Protein AF-0000000082528449 (afdb_homodimer)

Radius of gyration: 20.76 Å; Cα contacts (8 Å, |Δi|>4): 404; chains: 2; bounding box: 35×60×61 Å

Sequence (340 aa):
MYSILEKFQLHLVMLALQFGYAGFHAVSRAALNMGISKIVFPVYRNILALLLLSPFAYFLEKKERPPLTRSFASILPPRNRWFLVIGVFMERDLQAWLVRSGGELFSVFYAGIVASGIAFAVQIWCIDRGSPVFVAVYQPVQTLVVVIMASAALGEEFYLEGYDILRLFIMYSILEKFQLHLVMLALQFGYAGFHAVSRAALNMGISKIVFPVYRNILALLLLSPFAYFLEKKERPPLTRSFASILPPRNRWFLVIGVFMERDLQAWLVRSGGELFSVFYAGIVASGIAFAVQIWCIDRGSPVFVAVYQPVQTLVVVIMASAALGEEFYLEGYDILRLFI

Nearest PDB structures (foldseek):
  8aud-assembly1_A  TM=2.713E-01  e=7.673E+00  Corynebacterium glutamicum ATCC 13032
  8aud-assembly2_B  TM=2.710E-01  e=8.941E+00  Corynebacterium glutamicum ATCC 13032
  8aud-assembly2_B  TM=2.710E-01  e=6.593E+00  Corynebacterium glutamicum ATCC 13032
  8aud-assembly1_A  TM=2.788E-01  e=7.301E+00  Corynebacterium glutamicum ATCC 13032

Secondary structure (DSSP, 8-state):
---HHHHHHHHHHHHHHHHHHHHHHHHHHHHHHHT--TTTHHHHHHHHHHHHHHHHHHHHHHHHS----S-TTSSS-SSSTTHHHHTTT--S-HHHH---SHHHHHHHHIIIIIIIIIHHHHHHHHHHHS-HHHHHTTHHHHHHHHHHHHHHTS--STHHHHHHHHHHH-/---HHHHHHHHHHHHHHHHHHHHHHHHHHHHHHHT--TTTHHHHHHHHHHHHHHHHHHHHHHHHS------TTSSS-SSSTTHHHHGGG--S-HHHH---SHHHHHHHHIIIIIIIIIHHHHHHHHHHHS-HHHHHTTHHHHHHHHHHHHHHTS--STHHHHHHHHHHH-

Foldseek 3Di:
DQPPVNVVVLVVLLLVLLLLQLVLVVLVVVLVVVPADPVCLVLLQAVLLCVVQVVVVVVVVPVVDPDPDDPPPPPDDPPPPPCPSCVVQVDDCVVNVDDDDPSNVVSSNSSRVRNHNVSVVSLVVSCVVDNPVVSVVCNVVSVVSNVVCCVPPVVDPVVPPVVVVVVVVD/DDDPVNVVVLVVLLLVLLLLQLVLVVLVVVLVVVPADPVCLVVLQAVLLCVVQVVVVVVVVPVVDPDPDDPPPPPDPPPPPPCPSPVVQVDPCVVNVDDDDPSNVVSSNSSRVRNHNVSVVSLVVSCVVDNPVVSVVCNVVSVVSNVVCCVPPVVDPPCPPVVVVVVVVD

Organism: NCBI:txid158383

Structure (mmCIF, N/CA/C/O backbone):
data_AF-0000000082528449-model_v1
#
loop_
_entity.id
_entity.type
_entity.pdbx_description
1 polymer 'WAT1-related protein'
#
loop_
_atom_site.group_PDB
_atom_site.id
_atom_site.type_symbol
_atom_site.label_atom_id
_atom_site.label_alt_id
_atom_site.label_comp_id
_atom_site.label_asym_id
_atom_site.label_entity_id
_atom_site.label_seq_id
_atom_site.pdbx_PDB_ins_code
_atom_site.Cartn_x
_atom_site.Cartn_y
_atom_site.Cartn_z
_atom_site.occupancy
_atom_site.B_iso_or_equiv
_atom_site.auth_seq_id
_atom_site.auth_comp_id
_atom_site.auth_asym_id
_atom_site.auth_atom_id
_atom_site.pdbx_PDB_model_num
ATOM 1 N N . MET A 1 1 ? 9.727 -27.188 -5.211 1 44.38 1 MET A N 1
ATOM 2 C CA . MET A 1 1 ? 10.664 -27.109 -4.094 1 44.38 1 MET A CA 1
ATOM 3 C C . MET A 1 1 ? 11.57 -25.891 -4.234 1 44.38 1 MET A C 1
ATOM 5 O O . MET A 1 1 ? 12.234 -25.719 -5.262 1 44.38 1 MET A O 1
ATOM 9 N N . TYR A 1 2 ? 11.219 -24.922 -3.533 1 59.91 2 TYR A N 1
ATOM 10 C CA . TYR A 1 2 ? 12.078 -23.75 -3.684 1 59.91 2 TYR A CA 1
ATOM 11 C C . TYR A 1 2 ? 13.508 -24.078 -3.285 1 59.91 2 TYR A C 1
ATOM 13 O O . TYR A 1 2 ? 13.742 -24.859 -2.363 1 59.91 2 TYR A O 1
ATOM 21 N N . SER A 1 3 ? 14.43 -23.922 -4.219 1 72.12 3 SER A N 1
ATOM 22 C CA . SER A 1 3 ? 15.836 -24 -3.857 1 72.12 3 SER A CA 1
ATOM 23 C C . SER A 1 3 ? 16.141 -23.156 -2.625 1 72.12 3 SER A C 1
ATOM 25 O O . SER A 1 3 ? 15.406 -22.234 -2.303 1 72.12 3 SER A O 1
ATOM 27 N N . ILE A 1 4 ? 17.031 -23.703 -1.828 1 75.69 4 ILE A N 1
ATOM 28 C CA . ILE A 1 4 ? 17.5 -23 -0.636 1 75.69 4 ILE A CA 1
ATOM 29 C C . ILE A 1 4 ? 17.781 -21.547 -0.971 1 75.69 4 ILE A C 1
ATOM 31 O O . ILE A 1 4 ? 17.484 -20.656 -0.176 1 75.69 4 ILE A O 1
ATOM 35 N N . LEU A 1 5 ? 18.312 -21.359 -2.105 1 78.81 5 LEU A N 1
ATOM 36 C CA . LEU A 1 5 ? 18.641 -20 -2.537 1 78.81 5 LEU A CA 1
ATOM 37 C C . LEU A 1 5 ? 17.375 -19.188 -2.764 1 78.81 5 LEU A C 1
ATOM 39 O O . LEU A 1 5 ? 17.344 -18 -2.438 1 78.81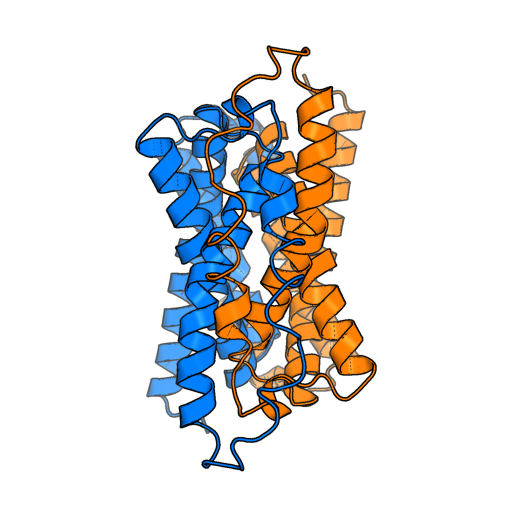 5 LEU A O 1
ATOM 43 N N . GLU A 1 6 ? 16.406 -19.781 -3.281 1 79.44 6 GLU A N 1
ATOM 44 C CA . GLU A 1 6 ? 15.141 -19.094 -3.527 1 79.44 6 GLU A CA 1
ATOM 45 C C . GLU A 1 6 ? 14.453 -18.719 -2.217 1 79.44 6 GLU A C 1
ATOM 47 O O . GLU A 1 6 ? 13.875 -17.641 -2.102 1 79.44 6 GLU A O 1
ATOM 52 N N . LYS A 1 7 ? 14.664 -19.609 -1.312 1 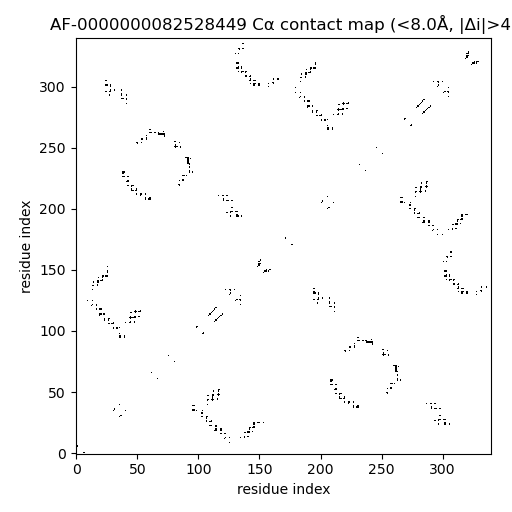81.94 7 LYS A N 1
ATOM 53 C CA . LYS A 1 7 ? 14.086 -19.328 0.001 1 81.94 7 LYS A CA 1
ATOM 54 C C . LYS A 1 7 ? 14.797 -18.156 0.671 1 81.94 7 LYS A C 1
ATOM 56 O O . LYS A 1 7 ? 14.148 -17.281 1.246 1 81.94 7 LYS A O 1
ATOM 61 N N . PHE A 1 8 ? 16.078 -18.203 0.591 1 86.5 8 PHE A N 1
ATOM 62 C CA . PHE A 1 8 ? 16.859 -17.125 1.173 1 86.5 8 PHE A CA 1
ATOM 63 C C . PHE A 1 8 ? 16.547 -15.797 0.492 1 86.5 8 PHE A C 1
ATOM 65 O O . PHE A 1 8 ? 16.453 -14.758 1.152 1 86.5 8 PHE A O 1
ATOM 72 N N . GLN A 1 9 ? 16.344 -15.836 -0.727 1 88.75 9 GLN A N 1
ATOM 73 C CA . GLN A 1 9 ? 16.016 -14.633 -1.484 1 88.75 9 GLN A CA 1
ATOM 74 C C . GLN A 1 9 ? 14.664 -14.07 -1.045 1 88.75 9 GLN A C 1
ATOM 76 O O . GLN A 1 9 ? 14.516 -12.852 -0.906 1 88.75 9 GLN A O 1
ATOM 81 N N . LEU A 1 10 ? 13.766 -14.922 -0.823 1 89.44 10 LEU A N 1
ATOM 82 C CA . LEU A 1 10 ? 12.438 -14.477 -0.413 1 89.44 10 LEU A CA 1
ATOM 83 C C . LEU A 1 10 ? 12.484 -13.789 0.945 1 89.44 10 LEU A C 1
ATOM 85 O O . LEU A 1 10 ? 11.844 -12.758 1.146 1 89.44 10 LEU A O 1
ATOM 89 N N . HIS A 1 11 ? 13.328 -14.336 1.816 1 90.88 11 HIS A N 1
ATOM 90 C CA . HIS A 1 11 ? 13.453 -13.75 3.148 1 90.88 11 HIS A CA 1
ATOM 91 C C . HIS A 1 11 ? 14.133 -12.383 3.092 1 90.88 11 HIS A C 1
ATOM 93 O O . HIS A 1 11 ? 13.703 -11.445 3.771 1 90.88 11 HIS A O 1
ATOM 99 N N . LEU A 1 12 ? 15.078 -12.258 2.281 1 93.12 12 LEU A N 1
ATOM 100 C CA . LEU A 1 12 ? 15.797 -11 2.156 1 93.12 12 LEU A CA 1
ATOM 101 C C . LEU A 1 12 ? 14.914 -9.93 1.519 1 93.12 12 LEU A C 1
ATOM 103 O O . LEU A 1 12 ? 14.938 -8.773 1.938 1 93.12 12 LEU A O 1
ATOM 107 N N . VAL A 1 13 ? 14.195 -10.336 0.554 1 93.94 13 VAL A N 1
ATOM 108 C CA . VAL A 1 13 ? 13.32 -9.406 -0.153 1 93.94 13 VAL A CA 1
ATOM 109 C C . VAL A 1 13 ? 12.227 -8.906 0.79 1 93.94 13 VAL A C 1
ATOM 111 O O . VAL A 1 13 ? 11.898 -7.719 0.8 1 93.94 13 VAL A O 1
ATOM 114 N N . MET A 1 14 ? 11.727 -9.797 1.619 1 94.25 14 MET A N 1
ATOM 115 C CA . MET A 1 14 ? 10.664 -9.422 2.545 1 94.25 14 MET A CA 1
ATOM 116 C C . MET A 1 14 ? 11.188 -8.484 3.631 1 94.25 14 MET A C 1
ATOM 118 O O . MET A 1 14 ? 10.492 -7.555 4.039 1 94.25 14 MET A O 1
ATOM 122 N N . LEU A 1 15 ? 12.375 -8.742 4.02 1 93.75 15 LEU A N 1
ATOM 123 C CA . LEU A 1 15 ? 12.984 -7.852 5.004 1 93.75 15 LEU A CA 1
ATOM 124 C C . LEU A 1 15 ? 13.195 -6.461 4.418 1 93.75 15 LEU A C 1
ATOM 126 O O . LEU A 1 15 ? 12.867 -5.457 5.055 1 93.75 15 LEU A O 1
ATOM 130 N N . ALA A 1 16 ? 13.742 -6.406 3.256 1 94.62 16 ALA A N 1
ATOM 131 C CA . ALA A 1 16 ? 13.969 -5.133 2.58 1 94.62 16 ALA A CA 1
ATOM 132 C C . ALA A 1 16 ? 12.656 -4.383 2.375 1 94.62 16 ALA A C 1
ATOM 134 O O . ALA A 1 16 ? 12.602 -3.16 2.525 1 94.62 16 ALA A O 1
ATOM 135 N N . LEU A 1 17 ? 11.617 -5.152 2.039 1 95 17 LEU A N 1
ATOM 136 C CA . LEU A 1 17 ? 10.297 -4.566 1.817 1 95 17 LEU A CA 1
ATOM 137 C C . LEU A 1 17 ? 9.789 -3.879 3.08 1 95 17 LEU A C 1
ATOM 139 O O . LEU A 1 17 ? 9.211 -2.793 3.012 1 95 17 LEU A O 1
ATOM 143 N N . GLN A 1 18 ? 10.031 -4.457 4.254 1 94.56 18 GLN A N 1
ATOM 144 C CA . GLN A 1 18 ? 9.578 -3.869 5.504 1 94.56 18 GLN A CA 1
ATOM 145 C C . GLN A 1 18 ? 10.297 -2.555 5.793 1 94.56 18 GLN A C 1
ATOM 147 O O . GLN A 1 18 ? 9.703 -1.615 6.324 1 94.56 18 GLN A O 1
ATOM 152 N N . PHE A 1 19 ? 11.57 -2.514 5.41 1 93.81 19 PHE A N 1
ATOM 153 C CA . PHE A 1 19 ? 12.305 -1.268 5.566 1 93.81 19 PHE A CA 1
ATOM 154 C C . PHE A 1 19 ? 11.766 -0.198 4.625 1 93.81 19 PHE A C 1
ATOM 156 O O . PHE A 1 19 ? 11.695 0.977 4.988 1 93.81 19 PHE A O 1
ATOM 163 N N . GLY A 1 20 ? 11.453 -0.631 3.469 1 94.25 20 GLY A N 1
ATOM 164 C CA . GLY A 1 20 ? 10.82 0.29 2.533 1 94.25 20 GLY A CA 1
ATOM 165 C C . GLY A 1 20 ? 9.508 0.855 3.041 1 94.25 20 GLY A C 1
ATOM 166 O O . GLY A 1 20 ? 9.281 2.064 2.967 1 94.25 20 GLY A O 1
ATOM 167 N N . TYR A 1 21 ? 8.672 0.001 3.604 1 94.69 21 TYR A N 1
ATOM 168 C CA . TYR A 1 21 ? 7.383 0.435 4.141 1 94.69 21 TYR A CA 1
ATOM 169 C C . TYR A 1 21 ? 7.578 1.328 5.359 1 94.69 21 TYR A C 1
ATOM 171 O O . TYR A 1 21 ? 6.836 2.297 5.551 1 94.69 21 TYR A O 1
ATOM 179 N N . ALA A 1 22 ? 8.539 0.936 6.156 1 93.88 22 ALA A N 1
ATOM 180 C CA . ALA A 1 22 ? 8.82 1.769 7.324 1 93.88 22 ALA A CA 1
ATOM 181 C C . ALA A 1 22 ? 9.258 3.168 6.906 1 93.88 22 ALA A C 1
ATOM 183 O O . ALA A 1 22 ? 8.852 4.16 7.516 1 93.88 22 ALA A O 1
ATOM 184 N N . GLY A 1 23 ? 10.125 3.195 5.918 1 93 23 GLY A N 1
ATOM 185 C CA . GLY A 1 23 ? 10.523 4.484 5.383 1 93 23 GLY A CA 1
ATOM 186 C C . GLY A 1 23 ? 9.352 5.324 4.91 1 93 23 GLY A C 1
ATOM 187 O O . GLY A 1 23 ? 9.383 6.555 5.008 1 93 23 GLY A O 1
ATOM 188 N N . PHE A 1 24 ? 8.297 4.684 4.434 1 95.12 24 PHE A N 1
ATOM 189 C CA . PHE A 1 24 ? 7.117 5.395 3.953 1 95.12 24 PHE A CA 1
ATOM 190 C C . PHE A 1 24 ? 6.434 6.141 5.09 1 95.12 24 PHE A C 1
ATOM 192 O O . PHE A 1 24 ? 5.906 7.238 4.891 1 95.12 24 PHE A O 1
ATOM 199 N N . HIS A 1 25 ? 6.375 5.59 6.262 1 92.88 25 HIS A N 1
ATOM 200 C CA . HIS A 1 25 ? 5.777 6.27 7.402 1 92.88 25 HIS A CA 1
ATOM 201 C C . HIS A 1 25 ? 6.52 7.562 7.727 1 92.88 25 HIS A C 1
ATOM 203 O O . HIS A 1 25 ? 5.895 8.602 7.938 1 92.88 25 HIS A O 1
ATOM 209 N N . ALA A 1 26 ? 7.82 7.469 7.711 1 89.88 26 ALA A N 1
ATOM 210 C CA . ALA A 1 26 ? 8.648 8.633 8.008 1 89.88 26 ALA A CA 1
ATOM 211 C C . ALA A 1 26 ? 8.531 9.688 6.91 1 89.88 26 ALA A C 1
ATOM 213 O O . ALA A 1 26 ? 8.383 10.875 7.191 1 89.88 26 ALA A O 1
ATOM 214 N N . VAL A 1 27 ? 8.539 9.234 5.742 1 91.75 27 VAL A N 1
ATOM 215 C CA . VAL A 1 27 ? 8.5 10.133 4.59 1 91.75 27 VAL A CA 1
ATOM 216 C C . VAL A 1 27 ? 7.129 10.805 4.508 1 91.75 27 VAL A C 1
ATOM 218 O O . VAL A 1 27 ? 7.02 11.969 4.125 1 91.75 27 VAL A O 1
ATOM 221 N N . SER A 1 28 ? 6.09 10.047 4.867 1 93.5 28 SER A N 1
ATOM 222 C CA . SER A 1 28 ? 4.746 10.617 4.844 1 93.5 28 SER A CA 1
ATOM 223 C C . SER A 1 28 ? 4.609 11.742 5.867 1 93.5 28 SER A C 1
ATOM 225 O O . SER A 1 28 ? 4.047 12.797 5.566 1 93.5 28 SER A O 1
ATOM 227 N N . ARG A 1 29 ? 5.148 11.508 6.965 1 91.25 29 ARG A N 1
ATOM 228 C CA . ARG A 1 29 ? 5.125 12.562 7.977 1 91.25 29 ARG A CA 1
ATOM 229 C C . ARG A 1 29 ? 5.91 13.781 7.516 1 91.25 29 ARG A C 1
ATOM 231 O O . ARG A 1 29 ? 5.461 14.922 7.68 1 91.25 29 ARG A O 1
ATOM 238 N N . ALA A 1 30 ? 7.074 13.555 6.996 1 88.81 30 ALA A N 1
ATOM 239 C CA . ALA A 1 30 ? 7.898 14.656 6.492 1 88.81 30 ALA A CA 1
ATOM 240 C C . ALA A 1 30 ? 7.18 15.422 5.387 1 88.81 30 ALA A C 1
ATOM 242 O O . ALA A 1 30 ? 7.234 16.656 5.336 1 88.81 30 ALA A O 1
ATOM 243 N N . ALA A 1 31 ? 6.527 14.68 4.547 1 90.31 31 ALA A N 1
ATOM 244 C CA . ALA A 1 31 ? 5.793 15.297 3.445 1 90.31 31 ALA A CA 1
ATOM 245 C C . ALA A 1 31 ? 4.688 16.203 3.967 1 90.31 31 ALA A C 1
ATOM 247 O O . ALA A 1 31 ? 4.523 17.328 3.49 1 90.31 31 ALA A O 1
ATOM 248 N N . LEU A 1 32 ? 4.008 15.734 4.938 1 89.31 32 LEU A N 1
ATOM 249 C CA . LEU A 1 32 ? 2.912 16.516 5.508 1 89.31 32 LEU A CA 1
ATOM 250 C C . LEU A 1 32 ? 3.439 17.734 6.246 1 89.31 32 LEU A C 1
ATOM 252 O O . LEU A 1 32 ? 2.846 18.812 6.172 1 89.31 32 LEU A O 1
ATOM 256 N N . ASN A 1 33 ? 4.582 17.578 6.855 1 86 33 ASN A N 1
ATOM 257 C CA . ASN A 1 33 ? 5.199 18.688 7.566 1 86 33 ASN A CA 1
ATOM 258 C C . ASN A 1 33 ? 5.691 19.766 6.602 1 86 33 ASN A C 1
ATOM 260 O O . ASN A 1 33 ? 5.727 20.938 6.949 1 86 33 ASN A O 1
ATOM 264 N N . MET A 1 34 ? 6.047 19.328 5.445 1 89.06 34 MET A N 1
ATOM 265 C CA . MET A 1 34 ? 6.543 20.266 4.449 1 89.06 34 MET A CA 1
ATOM 266 C C . MET A 1 34 ? 5.391 20.953 3.717 1 89.06 34 MET A C 1
ATOM 268 O O . MET A 1 34 ? 5.605 21.875 2.932 1 89.06 34 MET A O 1
ATOM 272 N N . GLY A 1 35 ? 4.129 20.391 3.891 1 84.69 35 GLY A N 1
ATOM 273 C CA . GLY A 1 35 ? 2.977 21.125 3.396 1 84.69 35 GLY A CA 1
ATOM 274 C C . GLY A 1 35 ? 2.219 20.391 2.309 1 84.69 35 GLY A C 1
ATOM 275 O O . GLY A 1 35 ? 1.252 20.922 1.753 1 84.69 35 GLY A O 1
ATOM 276 N N . ILE A 1 36 ? 2.732 19.234 2.002 1 88.69 36 ILE A N 1
ATOM 277 C CA . ILE A 1 36 ? 1.985 18.484 1.002 1 88.69 36 ILE A CA 1
ATOM 278 C C . ILE A 1 36 ? 0.588 18.156 1.531 1 88.69 36 ILE A C 1
ATOM 280 O O . ILE A 1 36 ? 0.431 17.766 2.688 1 88.69 36 ILE A O 1
ATOM 284 N N . SER A 1 37 ? -0.378 18.406 0.675 1 87.5 37 SER A N 1
ATOM 285 C CA . SER A 1 37 ? -1.757 18.109 1.046 1 87.5 37 SER A CA 1
ATOM 286 C C . SER A 1 37 ? -1.95 16.609 1.305 1 87.5 37 SER A C 1
ATOM 288 O O . SER A 1 37 ? -1.562 15.781 0.482 1 87.5 37 SER A O 1
ATOM 290 N N . LYS A 1 38 ? -2.604 16.281 2.432 1 89.38 38 LYS A N 1
ATOM 291 C CA . LYS A 1 38 ? -2.867 14.891 2.791 1 89.38 38 LYS A CA 1
ATOM 292 C C . LYS A 1 38 ? -3.857 14.25 1.822 1 89.38 38 LYS A C 1
ATOM 294 O O . LYS A 1 38 ? -3.93 13.023 1.72 1 89.38 38 LYS A O 1
ATOM 299 N N . ILE A 1 39 ? -4.609 15.07 1.134 1 85.5 39 ILE A N 1
ATOM 300 C CA . ILE A 1 39 ? -5.617 14.594 0.195 1 85.5 39 ILE A CA 1
ATOM 301 C C . ILE A 1 39 ? -4.973 14.312 -1.158 1 85.5 39 ILE A C 1
ATOM 303 O O . ILE A 1 39 ? -5.363 13.375 -1.859 1 85.5 39 ILE A O 1
ATOM 307 N N . VAL A 1 40 ? -3.943 15.062 -1.503 1 88.06 40 VAL A N 1
ATOM 308 C CA . VAL A 1 40 ? -3.324 14.992 -2.822 1 88.06 40 VAL A CA 1
ATOM 309 C C . VAL A 1 40 ? -2.16 14.008 -2.797 1 88.06 40 VAL A C 1
ATOM 311 O O . VAL A 1 40 ? -1.835 13.391 -3.814 1 88.06 40 VAL A O 1
ATOM 314 N N . PHE A 1 41 ? -1.607 13.867 -1.687 1 92.38 41 PHE A N 1
ATOM 315 C CA . PHE A 1 41 ? -0.416 13.039 -1.55 1 92.38 41 PHE A CA 1
ATOM 316 C C . PHE A 1 41 ? -0.683 11.617 -2.039 1 92.38 41 PHE A C 1
ATOM 318 O O . PHE A 1 41 ? 0.111 11.055 -2.797 1 92.38 41 PHE A O 1
ATOM 325 N N . PRO A 1 42 ? -1.854 10.984 -1.695 1 93 42 PRO A N 1
ATOM 326 C CA . PRO A 1 42 ? -2.135 9.633 -2.201 1 93 42 PRO A CA 1
ATOM 327 C C . PRO A 1 42 ? -2.326 9.602 -3.715 1 93 42 PRO A C 1
ATOM 329 O O . PRO A 1 42 ? -2.037 8.586 -4.355 1 93 42 PRO A O 1
ATOM 332 N N . VAL A 1 43 ? -2.787 10.656 -4.254 1 89.62 43 VAL A N 1
ATOM 333 C CA . VAL A 1 43 ? -2.961 10.727 -5.703 1 89.62 43 VAL A CA 1
ATOM 334 C C . VAL A 1 43 ? -1.597 10.703 -6.387 1 89.62 43 VAL A C 1
ATOM 336 O O . VAL A 1 43 ? -1.38 9.938 -7.328 1 89.62 43 VAL A O 1
ATOM 339 N N . TYR A 1 44 ? -0.657 11.508 -5.895 1 90.12 44 TYR A N 1
ATOM 340 C CA . TYR A 1 44 ? 0.694 11.523 -6.441 1 90.12 44 TYR A CA 1
ATOM 341 C C . TYR A 1 44 ? 1.342 10.148 -6.336 1 90.12 44 TYR A C 1
ATOM 343 O O . TYR A 1 44 ? 2.004 9.688 -7.273 1 90.12 44 TYR A O 1
ATOM 351 N N . ARG A 1 45 ? 1.142 9.578 -5.246 1 92.69 45 ARG A N 1
ATOM 352 C CA . ARG A 1 45 ? 1.699 8.25 -4.996 1 92.69 45 ARG A CA 1
ATOM 353 C C . ARG A 1 45 ? 1.241 7.254 -6.055 1 92.69 45 ARG A C 1
ATOM 355 O O . ARG A 1 45 ? 2.053 6.5 -6.598 1 92.69 45 ARG A O 1
ATOM 362 N N . ASN A 1 46 ? -0.041 7.289 -6.383 1 91.81 46 ASN A N 1
ATOM 363 C CA . ASN A 1 46 ? -0.588 6.32 -7.328 1 91.81 46 ASN A CA 1
ATOM 364 C C . ASN A 1 46 ? -0.232 6.68 -8.766 1 91.81 46 ASN A C 1
ATOM 366 O O . ASN A 1 46 ? -0.042 5.797 -9.602 1 91.81 46 ASN A O 1
ATOM 370 N N . ILE A 1 47 ? -0.122 7.922 -9.023 1 88.62 47 ILE A N 1
ATOM 371 C CA . ILE A 1 47 ? 0.313 8.336 -10.352 1 88.62 47 ILE A CA 1
ATOM 372 C C . ILE A 1 47 ? 1.727 7.82 -10.617 1 88.62 47 ILE A C 1
ATOM 374 O O . ILE A 1 47 ? 1.988 7.207 -11.656 1 88.62 47 ILE A O 1
ATOM 378 N N . LEU A 1 48 ? 2.574 8.062 -9.711 1 90.88 48 LEU A N 1
ATOM 379 C CA . LEU A 1 48 ? 3.969 7.672 -9.891 1 90.88 48 LEU A CA 1
ATOM 380 C C . LEU A 1 48 ? 4.113 6.152 -9.906 1 90.88 48 LEU A C 1
ATOM 382 O O . LEU A 1 48 ? 4.926 5.609 -10.656 1 90.88 48 LEU A O 1
ATOM 386 N N . ALA A 1 49 ? 3.336 5.504 -9.055 1 93.81 49 ALA A N 1
ATOM 387 C CA . ALA A 1 49 ? 3.357 4.047 -9.078 1 93.81 49 ALA A CA 1
ATOM 388 C C . ALA A 1 49 ? 2.906 3.514 -10.43 1 93.81 49 ALA A C 1
ATOM 390 O O . ALA A 1 49 ? 3.51 2.584 -10.977 1 93.81 49 ALA A O 1
ATOM 391 N N . LEU A 1 50 ? 1.896 4.086 -10.891 1 89.06 50 LEU A N 1
ATOM 392 C CA . LEU A 1 50 ? 1.364 3.664 -12.18 1 89.06 50 LEU A CA 1
ATOM 393 C C . LEU A 1 50 ? 2.369 3.936 -13.297 1 89.06 50 LEU A C 1
ATOM 395 O O . LEU A 1 50 ? 2.557 3.102 -14.18 1 89.06 50 LEU A O 1
ATOM 399 N N . LEU A 1 51 ? 2.977 5.051 -13.273 1 86.75 51 LEU A N 1
ATOM 400 C CA . LEU A 1 51 ? 3.965 5.41 -14.281 1 86.75 51 LEU A CA 1
ATOM 401 C C . LEU A 1 51 ? 5.148 4.449 -14.258 1 86.75 51 LEU A C 1
ATOM 403 O O . LEU A 1 51 ? 5.738 4.152 -15.297 1 86.75 51 LEU A O 1
ATOM 407 N N . LEU A 1 52 ? 5.461 4.012 -13.086 1 88.81 52 LEU A N 1
ATOM 408 C CA . LEU A 1 52 ? 6.566 3.07 -12.953 1 88.81 52 LEU A CA 1
ATOM 409 C C . LEU A 1 52 ? 6.168 1.688 -13.461 1 88.81 52 LEU A C 1
ATOM 411 O O . LEU A 1 52 ? 6.914 1.058 -14.211 1 88.81 52 LEU A O 1
ATOM 415 N N . LEU A 1 53 ? 5.027 1.243 -13.094 1 90.44 53 LEU A N 1
ATOM 416 C CA . LEU A 1 53 ? 4.641 -0.15 -13.289 1 90.44 53 LEU A CA 1
ATOM 417 C C . LEU A 1 53 ? 4.176 -0.387 -14.727 1 90.44 53 LEU A C 1
ATOM 419 O O . LEU A 1 53 ? 4.359 -1.479 -15.266 1 90.44 53 LEU A O 1
ATOM 423 N N . SER A 1 54 ? 3.613 0.533 -15.266 1 85.12 54 SER A N 1
ATOM 424 C CA . SER A 1 54 ? 2.963 0.351 -16.562 1 85.12 54 SER A CA 1
ATOM 425 C C . SER A 1 54 ? 3.965 -0.076 -17.625 1 85.12 54 SER A C 1
ATOM 427 O O . SER A 1 54 ? 3.725 -1.036 -18.359 1 85.12 54 SER A O 1
ATOM 429 N N . PRO A 1 55 ? 5.094 0.59 -17.734 1 80.31 55 PRO A N 1
ATOM 430 C CA . PRO A 1 55 ? 6.055 0.13 -18.75 1 80.31 55 PRO A CA 1
ATOM 431 C C . PRO A 1 55 ? 6.605 -1.262 -18.438 1 80.31 55 PRO A C 1
ATOM 433 O O . PRO A 1 55 ? 6.797 -2.064 -19.359 1 80.31 55 PRO A O 1
ATOM 436 N N . PHE A 1 56 ? 6.789 -1.573 -17.25 1 82.25 56 PHE A N 1
ATOM 437 C CA . PHE A 1 56 ? 7.309 -2.881 -16.859 1 82.25 56 PHE A CA 1
ATOM 438 C C . PHE A 1 56 ? 6.27 -3.969 -17.109 1 82.25 56 PHE A C 1
ATOM 440 O O . PHE A 1 56 ? 6.609 -5.074 -17.531 1 82.25 56 PHE A O 1
ATOM 447 N N . ALA A 1 57 ? 5.121 -3.654 -16.766 1 81.44 57 ALA A N 1
ATOM 448 C CA . ALA A 1 57 ? 4.07 -4.641 -17 1 81.44 57 ALA A CA 1
ATOM 449 C C . ALA A 1 57 ? 3.906 -4.926 -18.484 1 81.44 57 ALA A C 1
ATOM 451 O O . ALA A 1 57 ? 3.668 -6.066 -18.891 1 81.44 57 ALA A O 1
ATOM 452 N N . TYR A 1 58 ? 4.156 -3.984 -19.188 1 73.69 58 TYR A N 1
ATOM 453 C CA . TYR A 1 58 ? 4.055 -4.133 -20.641 1 73.69 58 TYR A CA 1
ATOM 454 C C . TYR A 1 58 ? 5.176 -5.02 -21.172 1 73.69 58 TYR A C 1
ATOM 456 O O . TYR A 1 58 ? 4.922 -5.969 -21.922 1 73.69 58 TYR A O 1
ATOM 464 N N . PHE A 1 59 ? 6.336 -4.805 -20.734 1 75.69 59 PHE A N 1
ATOM 465 C CA . PHE A 1 59 ? 7.504 -5.504 -21.266 1 75.69 59 PHE A CA 1
ATOM 466 C C . PHE A 1 59 ? 7.625 -6.895 -20.672 1 75.69 59 PHE A C 1
ATOM 468 O O . PHE A 1 59 ? 7.988 -7.848 -21.359 1 75.69 59 PHE A O 1
ATOM 475 N N . LEU A 1 60 ? 7.246 -7.066 -19.484 1 74.81 60 LEU A N 1
ATOM 476 C CA . LEU A 1 60 ? 7.445 -8.336 -18.797 1 74.81 60 LEU A CA 1
ATOM 477 C C . LEU A 1 60 ? 6.34 -9.328 -19.141 1 74.81 60 LEU A C 1
ATOM 479 O O . LEU A 1 60 ? 6.566 -10.539 -19.156 1 74.81 60 LEU A O 1
ATOM 483 N N . GLU A 1 61 ? 5.234 -8.93 -19.297 1 67.31 61 GLU A N 1
ATOM 484 C CA . GLU A 1 61 ? 4.164 -9.836 -19.703 1 67.31 61 GLU A CA 1
ATOM 485 C C . GLU A 1 61 ? 4.418 -10.383 -21.109 1 67.31 61 GLU A C 1
ATOM 487 O O . GLU A 1 61 ? 4.004 -11.5 -21.422 1 67.31 61 GLU A O 1
ATOM 492 N N . LYS A 1 62 ? 5.023 -9.672 -21.938 1 59.88 62 LYS A N 1
ATOM 493 C CA . LYS A 1 62 ? 5.375 -10.133 -23.281 1 59.88 62 LYS A CA 1
ATOM 494 C C . LYS A 1 62 ? 6.387 -11.273 -23.219 1 59.88 62 LYS A C 1
ATOM 496 O O . LYS A 1 62 ? 6.348 -12.188 -24.047 1 59.88 62 LYS A O 1
ATOM 501 N N . LYS A 1 63 ? 7.188 -11.141 -22.312 1 54.5 63 LYS A N 1
ATOM 502 C CA . LYS A 1 63 ? 8.242 -12.148 -22.234 1 54.5 63 LYS A CA 1
ATOM 503 C C . LYS A 1 63 ? 7.691 -13.477 -21.734 1 54.5 63 LYS A C 1
ATOM 505 O O . LYS A 1 63 ? 8.18 -14.539 -22.125 1 54.5 63 LYS A O 1
ATOM 510 N N . GLU A 1 64 ? 6.793 -13.414 -20.844 1 50.66 64 GLU A N 1
ATOM 511 C CA . GLU A 1 64 ? 6.367 -14.688 -20.266 1 50.66 64 GLU A CA 1
ATOM 512 C C . GLU A 1 64 ? 5.43 -15.438 -21.203 1 50.66 64 GLU A C 1
ATOM 514 O O . GLU A 1 64 ? 5.273 -16.656 -21.094 1 50.66 64 GLU A O 1
ATOM 519 N N . ARG A 1 65 ? 4.57 -14.758 -22.078 1 47.94 65 ARG A N 1
ATOM 520 C CA . ARG A 1 65 ? 3.701 -15.586 -22.906 1 47.94 65 ARG A CA 1
ATOM 521 C C . ARG A 1 65 ? 4.125 -15.523 -24.375 1 47.94 65 ARG A C 1
ATOM 523 O O . ARG A 1 65 ? 4.621 -14.5 -24.844 1 47.94 65 ARG A O 1
ATOM 530 N N . PRO A 1 66 ? 4.18 -16.734 -25.016 1 37.47 66 PRO A N 1
ATOM 531 C CA . PRO A 1 66 ? 4.492 -16.797 -26.438 1 37.47 66 PRO A CA 1
ATOM 532 C C . PRO A 1 66 ? 3.639 -15.852 -27.281 1 37.47 66 PRO A C 1
ATOM 534 O O . PRO A 1 66 ? 2.545 -15.461 -26.859 1 37.47 66 PRO A O 1
ATOM 537 N N . PRO A 1 67 ? 4.086 -15.328 -28.453 1 34.22 67 PRO A N 1
ATOM 538 C CA . PRO A 1 67 ? 3.682 -14.25 -29.359 1 34.22 67 PRO A CA 1
ATOM 539 C C . PRO A 1 67 ? 2.229 -14.375 -29.812 1 34.22 67 PRO A C 1
ATOM 541 O O . PRO A 1 67 ? 1.872 -15.336 -30.5 1 34.22 67 PRO A O 1
ATOM 544 N N . LEU A 1 68 ? 1.169 -14.609 -29.125 1 33.44 68 LEU A N 1
ATOM 545 C CA . LEU A 1 68 ? -0.02 -14.711 -29.953 1 33.44 68 LEU A CA 1
ATOM 546 C C . LEU A 1 68 ? -0.298 -13.391 -30.672 1 33.44 68 LEU A C 1
ATOM 548 O O . LEU A 1 68 ? 0.165 -12.336 -30.219 1 33.44 68 LEU A O 1
ATOM 552 N N . THR A 1 69 ? -1.375 -13.328 -31.656 1 28.86 69 THR A N 1
ATOM 553 C CA . THR A 1 69 ? -1.69 -12.469 -32.781 1 28.86 69 THR A CA 1
ATOM 554 C C . THR A 1 69 ? -1.988 -11.047 -32.312 1 28.86 69 THR A C 1
ATOM 556 O O . THR A 1 69 ? -2.453 -10.844 -31.203 1 28.86 69 THR A O 1
ATOM 559 N N . ARG A 1 70 ? -1.59 -10.023 -33.062 1 29.81 70 ARG A N 1
ATOM 560 C CA . ARG A 1 70 ? -1.371 -8.594 -33.188 1 29.81 70 ARG A CA 1
ATOM 561 C C . ARG A 1 70 ? -2.688 -7.824 -33.094 1 29.81 70 ARG A C 1
ATOM 563 O O . ARG A 1 70 ? -2.719 -6.609 -33.312 1 29.81 70 ARG A O 1
ATOM 570 N N . SER A 1 71 ? -3.906 -8.383 -33.094 1 25.45 71 SER A N 1
ATOM 571 C CA . SER A 1 71 ? -4.98 -7.645 -33.75 1 25.45 71 SER A CA 1
ATOM 572 C C . SER A 1 71 ? -5.57 -6.586 -32.812 1 25.45 71 SER A C 1
ATOM 574 O O . SER A 1 71 ? -6.324 -5.715 -33.281 1 25.45 71 SER A O 1
ATOM 576 N N . PHE A 1 72 ? -5.777 -6.848 -31.562 1 29.34 72 PHE A N 1
ATOM 577 C CA . PHE A 1 72 ? -6.879 -6.117 -30.938 1 29.34 72 PHE A CA 1
ATOM 578 C C . PHE A 1 72 ? -6.457 -4.699 -30.594 1 29.34 72 PHE A C 1
ATOM 580 O O . PHE A 1 72 ? -6.254 -4.383 -29.406 1 29.34 72 PHE A O 1
ATOM 587 N N . ALA A 1 73 ? -5.43 -4.211 -31.219 1 31.14 73 ALA A N 1
ATOM 588 C CA . ALA A 1 73 ? -5.008 -2.822 -31.047 1 31.14 73 ALA A CA 1
ATOM 589 C C . ALA A 1 73 ? -6.176 -1.864 -31.281 1 31.14 73 ALA A C 1
ATOM 591 O O . ALA A 1 73 ? -6.047 -0.657 -31.062 1 31.14 73 ALA A O 1
ATOM 592 N N . SER A 1 74 ? -7.254 -2.201 -32.062 1 30.05 74 SER A N 1
ATOM 593 C CA . SER A 1 74 ? -8.133 -1.238 -32.688 1 30.05 74 SER A CA 1
ATOM 594 C C . SER A 1 74 ? -9.125 -0.64 -31.703 1 30.05 74 SER A C 1
ATOM 596 O O . SER A 1 74 ? -9.93 0.226 -32.062 1 30.05 74 SER A O 1
ATOM 598 N N . ILE A 1 75 ? -9.367 -1.35 -30.703 1 30.47 75 ILE A N 1
ATOM 599 C CA . ILE A 1 75 ? -10.695 -0.947 -30.266 1 30.47 75 ILE A CA 1
ATOM 600 C C . ILE A 1 75 ? -10.641 0.453 -29.656 1 30.47 75 ILE A C 1
ATOM 602 O O . ILE A 1 75 ? -11.672 1.098 -29.469 1 30.47 75 ILE A O 1
ATOM 606 N N . LEU A 1 76 ? -9.805 0.764 -28.5 1 32.5 76 LEU A N 1
ATOM 607 C CA . LEU A 1 76 ? -10.234 2.049 -27.969 1 32.5 76 LEU A CA 1
ATOM 608 C C . LEU A 1 76 ? -9.828 3.191 -28.891 1 32.5 76 LEU A C 1
ATOM 610 O O . LEU A 1 76 ? -8.68 3.262 -29.328 1 32.5 76 LEU A O 1
ATOM 614 N N . PRO A 1 77 ? -10.758 3.779 -29.516 1 33.62 77 PRO A N 1
ATOM 615 C CA . PRO A 1 77 ? -10.453 4.914 -30.375 1 33.62 77 PRO A CA 1
ATOM 616 C C . PRO A 1 77 ? -9.539 5.941 -29.719 1 33.62 77 PRO A C 1
ATOM 618 O O . PRO A 1 77 ? -9.617 6.145 -28.5 1 33.62 77 PRO A O 1
ATOM 621 N N . PRO A 1 78 ? -8.344 6.336 -30.312 1 33.38 78 PRO A N 1
ATOM 622 C CA . PRO A 1 78 ? -7.281 7.254 -29.875 1 33.38 78 PRO A CA 1
ATOM 623 C C . PRO A 1 78 ? -7.82 8.484 -29.156 1 33.38 78 PRO A C 1
ATOM 625 O O . PRO A 1 78 ? -7.109 9.094 -28.344 1 33.38 78 PRO A O 1
ATOM 628 N N . ARG A 1 79 ? -8.969 8.984 -29.516 1 35.78 79 ARG A N 1
ATOM 629 C CA . ARG A 1 79 ? -9.328 10.375 -29.266 1 35.78 79 ARG A CA 1
ATOM 630 C C . ARG A 1 79 ? -9.625 10.602 -27.797 1 35.78 79 ARG A C 1
ATOM 632 O O . ARG A 1 79 ? -9.234 11.625 -27.219 1 35.78 79 ARG A O 1
ATOM 639 N N . ASN A 1 80 ? -10.68 9.945 -27.078 1 34.81 80 ASN A N 1
ATOM 640 C CA . ASN A 1 80 ? -11.352 10.289 -25.828 1 34.81 80 ASN A CA 1
ATOM 641 C C . ASN A 1 80 ? -10.695 9.617 -24.625 1 34.81 80 ASN A C 1
ATOM 643 O O . ASN A 1 80 ? -11.227 9.672 -23.516 1 34.81 80 ASN A O 1
ATOM 647 N N . ARG A 1 81 ? -9.805 8.836 -24.688 1 36.12 81 ARG A N 1
ATOM 648 C CA . ARG A 1 81 ? -9.273 7.945 -23.656 1 36.12 81 ARG A CA 1
ATOM 649 C C . ARG A 1 81 ? -8.547 8.742 -22.578 1 36.12 81 ARG A C 1
ATOM 651 O O . ARG A 1 81 ? -8.398 8.266 -21.453 1 36.12 81 ARG A O 1
ATOM 658 N N . TRP A 1 82 ? -7.879 9.836 -22.875 1 37.16 82 TRP A N 1
ATOM 659 C CA . TRP A 1 82 ? -7.035 10.688 -22.047 1 37.16 82 TRP A CA 1
ATOM 660 C C . TRP A 1 82 ? -7.84 11.32 -20.906 1 37.16 82 TRP A C 1
ATOM 662 O O . TRP A 1 82 ? -7.281 11.984 -20.031 1 37.16 82 TRP A O 1
ATOM 672 N N . PHE A 1 83 ? -9.109 11.32 -20.844 1 34.5 83 PHE A N 1
ATOM 673 C CA . PHE A 1 83 ? -9.914 12.188 -20 1 34.5 83 PHE A CA 1
ATOM 674 C C . PHE A 1 83 ? -9.852 11.734 -18.547 1 34.5 83 PHE A C 1
ATOM 676 O O . PHE A 1 83 ? -9.945 12.555 -17.625 1 34.5 83 PHE A O 1
ATOM 683 N N . LEU A 1 84 ? -9.656 10.484 -18.344 1 35.81 84 LEU A N 1
ATOM 684 C CA . LEU A 1 84 ? -9.977 10.188 -16.953 1 35.81 84 LEU A CA 1
ATOM 685 C C . LEU A 1 84 ? -8.898 10.711 -16.016 1 35.81 84 LEU A C 1
ATOM 687 O O . LEU A 1 84 ? -9.203 11.312 -14.977 1 35.81 84 LEU A O 1
ATOM 691 N N . VAL A 1 85 ? -7.617 10.266 -16.297 1 38.91 85 VAL A N 1
ATOM 692 C CA . VAL A 1 85 ? -6.641 10.539 -15.258 1 38.91 85 VAL A CA 1
ATOM 693 C C . VAL A 1 85 ? -6.41 12.047 -15.148 1 38.91 85 VAL A C 1
ATOM 695 O O . VAL A 1 85 ? -6.305 12.586 -14.039 1 38.91 85 VAL A O 1
ATOM 698 N N . ILE A 1 86 ? -6.168 12.664 -16.281 1 38.94 86 ILE A N 1
ATOM 699 C CA . ILE A 1 86 ? -5.691 14.047 -16.297 1 38.94 86 ILE A CA 1
ATOM 700 C C . ILE A 1 86 ? -6.816 14.984 -15.875 1 38.94 86 ILE A C 1
ATOM 702 O O . ILE A 1 86 ? -6.57 16.141 -15.523 1 38.94 86 ILE A O 1
ATOM 706 N N . GLY A 1 87 ? -7.977 14.633 -16.297 1 37.28 87 GLY A N 1
ATOM 707 C CA . GLY A 1 87 ? -9.023 15.57 -15.945 1 37.28 87 GLY A CA 1
ATOM 708 C C . GLY A 1 87 ? -8.938 16.062 -14.508 1 37.28 87 GLY A C 1
ATOM 709 O O . GLY A 1 87 ? -9.508 17.094 -14.164 1 37.28 87 GLY A O 1
ATOM 710 N N . VAL A 1 88 ? -8.367 15.164 -13.719 1 39.19 88 VAL A N 1
ATOM 711 C CA . VAL A 1 88 ? -8.469 15.539 -12.312 1 39.19 88 VAL A CA 1
ATOM 712 C C . VAL A 1 88 ? -7.535 16.719 -12.023 1 39.19 88 VAL A C 1
ATOM 714 O O . VAL A 1 88 ? -7.77 17.484 -11.086 1 39.19 88 VAL A O 1
ATOM 717 N N . PHE A 1 89 ? -6.387 16.828 -12.859 1 41.16 89 PHE A N 1
ATOM 718 C CA . PHE A 1 89 ? -5.371 17.766 -12.414 1 41.16 89 PHE A CA 1
ATOM 719 C C . PHE A 1 89 ? -5.77 19.203 -12.758 1 41.16 89 PHE A C 1
ATOM 721 O O . PHE A 1 89 ? -4.996 20.125 -12.531 1 41.16 89 PHE A O 1
ATOM 728 N N . MET A 1 90 ? -6.516 19.328 -13.773 1 37.12 90 MET A N 1
ATOM 729 C CA . MET A 1 90 ? -6.703 20.719 -14.195 1 37.12 90 MET A CA 1
ATOM 730 C C . MET A 1 90 ? -7.117 21.594 -13.008 1 37.12 90 MET A C 1
ATOM 732 O O . MET A 1 90 ? -7.707 22.656 -13.195 1 37.12 90 MET A O 1
ATOM 736 N N . GLU A 1 91 ? -7.109 21.047 -11.812 1 43.88 91 GLU A N 1
ATOM 737 C CA . GLU A 1 91 ? -7.863 21.875 -10.883 1 43.88 91 GLU A CA 1
ATOM 738 C C . GLU A 1 91 ? -7.016 23.031 -10.375 1 43.88 91 GLU A C 1
ATOM 740 O O . GLU A 1 91 ? -5.789 22.938 -10.32 1 43.88 91 GLU A O 1
ATOM 745 N N . ARG A 1 92 ? -7.625 24.188 -10.234 1 44 92 ARG A N 1
ATOM 746 C CA . ARG A 1 92 ? -7.391 25.594 -9.922 1 44 92 ARG A CA 1
ATOM 747 C C . ARG A 1 92 ? -6.543 25.734 -8.664 1 44 92 ARG A C 1
ATOM 749 O O . ARG A 1 92 ? -5.812 26.719 -8.516 1 44 92 ARG A O 1
ATOM 756 N N . ASP A 1 93 ? -6.773 24.938 -7.617 1 51.19 93 ASP A N 1
ATOM 757 C CA . ASP A 1 93 ? -5.867 25.188 -6.504 1 51.19 93 ASP A CA 1
ATOM 758 C C . ASP A 1 93 ? -4.539 24.453 -6.703 1 51.19 93 ASP A C 1
ATOM 760 O O . ASP A 1 93 ? -4.305 23.406 -6.113 1 51.19 93 ASP A O 1
ATOM 764 N N . LEU A 1 94 ? -3.861 25.047 -7.715 1 61.22 94 LEU A N 1
ATOM 765 C CA . LEU A 1 94 ? -2.578 24.5 -8.148 1 61.22 94 LEU A CA 1
ATOM 766 C C . LEU A 1 94 ? -1.603 24.406 -6.977 1 61.22 94 LEU A C 1
ATOM 768 O O . LEU A 1 94 ? -0.704 23.562 -6.973 1 61.22 94 LEU A O 1
ATOM 772 N N . GLN A 1 95 ? -1.992 25.312 -5.926 1 61.81 95 GLN A N 1
ATOM 773 C CA . GLN A 1 95 ? -1.013 25.344 -4.844 1 61.81 95 GLN A CA 1
ATOM 774 C C . GLN A 1 95 ? -0.967 24.016 -4.102 1 61.81 95 GLN A C 1
ATOM 776 O O . GLN A 1 95 ? 0.104 23.562 -3.684 1 61.81 95 GLN A O 1
ATOM 781 N N . ALA A 1 96 ? -2.148 23.484 -4.004 1 70.5 96 ALA A N 1
ATOM 782 C CA . ALA A 1 96 ? -2.205 22.234 -3.27 1 70.5 96 ALA A CA 1
ATOM 783 C C . ALA A 1 96 ? -1.566 21.094 -4.074 1 70.5 96 ALA A C 1
ATOM 785 O O . ALA A 1 96 ? -1.182 20.078 -3.512 1 70.5 96 ALA A O 1
ATOM 786 N N . TRP A 1 97 ? -1.383 21.328 -5.242 1 74.5 97 TRP A N 1
ATOM 787 C CA . TRP A 1 97 ? -0.86 20.281 -6.125 1 74.5 97 TRP A CA 1
ATOM 788 C C . TRP A 1 97 ? 0.605 20.547 -6.461 1 74.5 97 TRP A C 1
ATOM 790 O O . TRP A 1 97 ? 1.273 19.688 -7.051 1 74.5 97 TRP A O 1
ATOM 800 N N . LEU A 1 98 ? 1.018 21.703 -6.004 1 73.56 98 LEU A N 1
ATOM 801 C CA . LEU A 1 98 ? 2.385 22.062 -6.367 1 73.56 98 LEU A CA 1
ATOM 802 C C . LEU A 1 98 ? 3.385 21.422 -5.41 1 73.56 98 LEU A C 1
ATOM 804 O O . LEU A 1 98 ? 3.17 21.422 -4.195 1 73.56 98 LEU A O 1
ATOM 808 N N . VAL A 1 99 ? 4.293 20.828 -5.98 1 76.19 99 VAL A N 1
ATOM 809 C CA . VAL A 1 99 ? 5.473 20.406 -5.234 1 76.19 99 VAL A CA 1
ATOM 810 C C . VAL A 1 99 ? 6.48 21.547 -5.16 1 76.19 99 VAL A C 1
ATOM 812 O O . VAL A 1 99 ? 6.914 22.062 -6.191 1 76.19 99 VAL A O 1
ATOM 815 N N . ARG A 1 100 ? 6.871 22 -3.955 1 78.5 100 ARG A N 1
ATOM 816 C CA . ARG A 1 100 ? 7.555 23.266 -3.764 1 78.5 100 ARG A CA 1
ATOM 817 C C . ARG A 1 100 ? 9.016 23.047 -3.393 1 78.5 100 ARG A C 1
ATOM 819 O O . ARG A 1 100 ? 9.836 23.969 -3.508 1 78.5 100 ARG A O 1
ATOM 826 N N . SER A 1 101 ? 9.406 22.016 -2.994 1 83.69 101 SER A N 1
ATOM 827 C CA . SER A 1 101 ? 10.766 21.812 -2.504 1 83.69 101 SER A CA 1
ATOM 828 C C . SER A 1 101 ? 11.305 20.453 -2.924 1 83.69 101 SER A C 1
ATOM 830 O O . SER A 1 101 ? 10.547 19.578 -3.369 1 83.69 101 SER A O 1
ATOM 832 N N . GLY A 1 102 ? 12.641 20.312 -2.834 1 87.19 102 GLY A N 1
ATOM 833 C CA . GLY A 1 102 ? 13.273 19.031 -3.107 1 87.19 102 GLY A CA 1
ATOM 834 C C . GLY A 1 102 ? 12.836 17.922 -2.16 1 87.19 102 GLY A C 1
ATOM 835 O O . GLY A 1 102 ? 12.703 16.766 -2.562 1 87.19 102 GLY A O 1
ATOM 836 N N . GLY A 1 103 ? 12.547 18.328 -0.967 1 90 103 GLY A N 1
ATOM 837 C CA . GLY A 1 103 ? 12.055 17.359 0.008 1 90 103 GLY A CA 1
ATOM 838 C C . GLY A 1 103 ? 10.68 16.812 -0.335 1 90 103 GLY A C 1
ATOM 839 O O . GLY A 1 103 ? 10.43 15.617 -0.179 1 90 103 GLY A O 1
ATOM 840 N N . GLU A 1 104 ? 9.859 17.719 -0.782 1 90.81 104 GLU A N 1
ATOM 841 C CA . GLU A 1 104 ? 8.531 17.297 -1.219 1 90.81 104 GLU A CA 1
ATOM 842 C C . GLU A 1 104 ? 8.617 16.359 -2.422 1 90.81 104 GLU A C 1
ATOM 844 O O . GLU A 1 104 ? 7.91 15.352 -2.486 1 90.81 104 GLU A O 1
ATOM 849 N N . LEU A 1 105 ? 9.523 16.734 -3.291 1 90.12 105 LEU A N 1
ATOM 850 C CA . LEU A 1 105 ? 9.711 15.898 -4.469 1 90.12 105 LEU A CA 1
ATOM 851 C C . LEU A 1 105 ? 10.219 14.516 -4.074 1 90.12 105 LEU A C 1
ATOM 853 O O . LEU A 1 105 ? 9.727 13.5 -4.574 1 90.12 105 LEU A O 1
ATOM 857 N N . PHE A 1 106 ? 11.18 14.477 -3.275 1 92.69 106 PHE A N 1
ATOM 858 C CA . PHE A 1 106 ? 11.711 13.211 -2.781 1 92.69 106 PHE A CA 1
ATOM 859 C C . PHE A 1 106 ? 10.617 12.375 -2.133 1 92.69 106 PHE A C 1
ATOM 861 O O . PHE A 1 106 ? 10.531 11.172 -2.361 1 92.69 106 PHE A O 1
ATOM 868 N N . SER A 1 107 ? 9.758 13.062 -1.371 1 94.56 107 SER A N 1
ATOM 869 C CA . SER A 1 107 ? 8.719 12.336 -0.648 1 94.56 107 SER A CA 1
ATOM 870 C C . SER A 1 107 ? 7.711 11.711 -1.608 1 94.56 107 SER A C 1
ATOM 872 O O . SER A 1 107 ? 7.289 10.57 -1.414 1 94.56 107 SER A O 1
ATOM 874 N N . VAL A 1 108 ? 7.375 12.43 -2.621 1 93.56 108 VAL A N 1
ATOM 875 C CA . VAL A 1 108 ? 6.422 11.922 -3.6 1 93.56 108 VAL A CA 1
ATOM 876 C C . VAL A 1 108 ? 7.043 10.766 -4.383 1 93.56 108 VAL A C 1
ATOM 878 O O . VAL A 1 108 ? 6.395 9.742 -4.621 1 93.56 108 VAL A O 1
ATOM 881 N N . PHE A 1 109 ? 8.328 10.867 -4.727 1 94.25 109 PHE A N 1
ATOM 882 C CA . PHE A 1 109 ? 9.023 9.812 -5.449 1 94.25 109 PHE A CA 1
ATOM 883 C C . PHE A 1 109 ? 9.156 8.555 -4.59 1 94.25 109 PHE A C 1
ATOM 885 O O . PHE A 1 109 ? 8.914 7.445 -5.066 1 94.25 109 PHE A O 1
ATOM 892 N N . TYR A 1 110 ? 9.492 8.781 -3.414 1 95.88 110 TYR A N 1
ATOM 893 C CA . TYR A 1 110 ? 9.633 7.637 -2.525 1 95.88 110 TYR A CA 1
ATOM 894 C C . TYR A 1 110 ? 8.297 6.93 -2.334 1 95.88 110 TYR A C 1
ATOM 896 O O . TYR A 1 110 ? 8.219 5.703 -2.395 1 95.88 110 TYR A O 1
ATOM 904 N N . ALA A 1 111 ? 7.25 7.684 -2.115 1 95.69 111 ALA A N 1
ATOM 905 C CA . ALA A 1 111 ? 5.918 7.129 -1.88 1 95.69 111 ALA A CA 1
ATOM 906 C C . ALA A 1 111 ? 5.422 6.355 -3.098 1 95.69 111 ALA A C 1
ATOM 908 O O . ALA A 1 111 ? 4.867 5.262 -2.963 1 95.69 111 ALA A O 1
ATOM 909 N N . GLY A 1 112 ? 5.605 6.883 -4.227 1 95.19 112 GLY A N 1
ATOM 910 C CA . GLY A 1 112 ? 5.07 6.285 -5.438 1 95.19 112 GLY A CA 1
ATOM 911 C C . GLY A 1 112 ? 5.945 5.18 -5.992 1 95.19 112 GLY A C 1
ATOM 912 O O . GLY A 1 112 ? 5.449 4.109 -6.355 1 95.19 112 GLY A O 1
ATOM 913 N N . ILE A 1 113 ? 7.234 5.375 -6.027 1 93.5 113 ILE A N 1
ATOM 914 C CA . ILE A 1 113 ? 8.148 4.445 -6.684 1 93.5 113 ILE A CA 1
ATOM 915 C C . ILE A 1 113 ? 8.5 3.309 -5.727 1 93.5 113 ILE A C 1
ATOM 917 O O . ILE A 1 113 ? 8.289 2.135 -6.039 1 93.5 113 ILE A O 1
ATOM 921 N N . VAL A 1 114 ? 8.93 3.693 -4.562 1 92.88 114 VAL A N 1
ATOM 922 C CA . VAL A 1 114 ? 9.453 2.691 -3.643 1 92.88 114 VAL A CA 1
ATOM 923 C C . VAL A 1 114 ? 8.312 2.062 -2.85 1 92.88 114 VAL A C 1
ATOM 925 O O . VAL A 1 114 ? 8.078 0.855 -2.934 1 92.88 114 VAL A O 1
ATOM 928 N N . ALA A 1 115 ? 7.512 2.893 -2.213 1 93.5 115 ALA A N 1
ATOM 929 C CA . ALA A 1 115 ? 6.547 2.393 -1.234 1 93.5 115 ALA A CA 1
ATOM 930 C C . ALA A 1 115 ? 5.27 1.916 -1.917 1 93.5 115 ALA A C 1
ATOM 932 O O . ALA A 1 115 ? 4.379 1.363 -1.266 1 93.5 115 ALA A O 1
ATOM 933 N N . SER A 1 116 ? 5.164 2.059 -3.207 1 93.69 116 SER A N 1
ATOM 934 C CA . SER A 1 116 ? 3.984 1.58 -3.918 1 93.69 116 SER A CA 1
ATOM 935 C C . SER A 1 116 ? 4.371 0.752 -5.137 1 93.69 116 SER A C 1
ATOM 937 O O . SER A 1 116 ? 4.359 -0.48 -5.09 1 93.69 116 SER A O 1
ATOM 939 N N . GLY A 1 117 ? 4.941 1.357 -6.141 1 92.88 117 GLY A N 1
ATOM 940 C CA . GLY A 1 117 ? 5.289 0.645 -7.359 1 92.88 117 GLY A CA 1
ATOM 941 C C . GLY A 1 117 ? 6.102 -0.611 -7.105 1 92.88 117 GLY A C 1
ATOM 942 O O . GLY A 1 117 ? 5.598 -1.725 -7.266 1 92.88 117 GLY A O 1
ATOM 943 N N . ILE A 1 118 ? 7.238 -0.464 -6.594 1 92.75 118 ILE A N 1
ATOM 944 C CA . ILE A 1 118 ? 8.156 -1.58 -6.375 1 92.75 118 ILE A CA 1
ATOM 945 C C . ILE A 1 118 ? 7.633 -2.455 -5.234 1 92.75 118 ILE A C 1
ATOM 947 O O . ILE A 1 118 ? 7.586 -3.682 -5.359 1 92.75 118 ILE A O 1
ATOM 951 N N . ALA A 1 119 ? 7.223 -1.841 -4.223 1 94.38 119 ALA A N 1
ATOM 952 C CA . ALA A 1 119 ? 6.816 -2.58 -3.031 1 94.38 119 ALA A CA 1
ATOM 953 C C . ALA A 1 119 ? 5.645 -3.508 -3.332 1 94.38 119 ALA A C 1
ATOM 955 O O . ALA A 1 119 ? 5.664 -4.688 -2.967 1 94.38 119 ALA A O 1
ATOM 956 N N . PHE A 1 120 ? 4.703 -3.07 -4.078 1 92.75 120 PHE A N 1
ATOM 957 C CA . PHE A 1 120 ? 3.525 -3.898 -4.312 1 92.75 120 PHE A CA 1
ATOM 958 C C . PHE A 1 120 ? 3.82 -4.977 -5.352 1 92.75 120 PHE A C 1
ATOM 960 O O . PHE A 1 120 ? 3.303 -6.09 -5.258 1 92.75 120 PHE A O 1
ATOM 967 N N . ALA A 1 121 ? 4.629 -4.629 -6.277 1 92.81 121 ALA A N 1
ATOM 968 C CA . ALA A 1 121 ? 5.031 -5.656 -7.234 1 92.81 121 ALA A CA 1
ATOM 969 C C . ALA A 1 121 ? 5.781 -6.789 -6.543 1 92.81 121 ALA A C 1
ATOM 971 O O . ALA A 1 121 ? 5.5 -7.965 -6.785 1 92.81 121 ALA A O 1
ATOM 972 N N . VAL A 1 122 ? 6.652 -6.402 -5.684 1 93.94 122 VAL A N 1
ATOM 973 C CA . VAL A 1 122 ? 7.449 -7.387 -4.965 1 93.94 122 VAL A CA 1
ATOM 974 C C . VAL A 1 122 ? 6.566 -8.148 -3.982 1 93.94 122 VAL A C 1
ATOM 976 O O . VAL A 1 122 ? 6.715 -9.367 -3.814 1 93.94 122 VAL A O 1
ATOM 979 N N . GLN A 1 123 ? 5.668 -7.488 -3.342 1 94.81 123 GLN A N 1
ATOM 980 C CA . GLN A 1 123 ? 4.777 -8.141 -2.387 1 94.81 123 GLN A CA 1
ATOM 981 C C . GLN A 1 123 ? 3.92 -9.203 -3.07 1 94.81 123 GLN A C 1
ATOM 983 O O . GLN A 1 123 ? 3.756 -10.305 -2.549 1 94.81 123 GLN A O 1
ATOM 988 N N . ILE A 1 124 ? 3.393 -8.844 -4.203 1 93.38 124 ILE A N 1
ATOM 989 C CA . ILE A 1 124 ? 2.566 -9.789 -4.945 1 93.38 124 ILE A CA 1
ATOM 990 C C . ILE A 1 124 ? 3.418 -10.969 -5.398 1 93.38 124 ILE A C 1
ATOM 992 O O . ILE A 1 124 ? 2.967 -12.117 -5.359 1 93.38 124 ILE A O 1
ATOM 996 N N . TRP A 1 125 ? 4.629 -10.68 -5.812 1 91.38 125 TRP A N 1
ATOM 997 C CA . TRP A 1 125 ? 5.543 -11.742 -6.215 1 91.38 125 TRP A CA 1
ATOM 998 C C . TRP A 1 125 ? 5.832 -12.688 -5.051 1 91.38 125 TRP A C 1
ATOM 1000 O O . TRP A 1 125 ? 5.875 -13.906 -5.227 1 91.38 125 TRP A O 1
ATOM 1010 N N . CYS A 1 126 ? 5.98 -12.109 -3.918 1 92 126 CYS A N 1
ATOM 1011 C CA . CYS A 1 126 ? 6.266 -12.914 -2.736 1 92 126 CYS A CA 1
ATOM 1012 C C . CYS A 1 126 ? 5.047 -13.734 -2.324 1 92 126 CYS A C 1
ATOM 1014 O O . CYS A 1 126 ? 5.184 -14.852 -1.825 1 92 126 CYS A O 1
ATOM 1016 N N . ILE A 1 127 ? 3.891 -13.18 -2.488 1 90.94 127 ILE A N 1
ATOM 1017 C CA . ILE A 1 127 ? 2.674 -13.93 -2.195 1 90.94 127 ILE A CA 1
ATOM 1018 C C . ILE A 1 127 ? 2.543 -15.102 -3.16 1 90.94 127 ILE A C 1
ATOM 1020 O O . ILE A 1 127 ? 2.15 -16.203 -2.762 1 90.94 127 ILE A O 1
ATOM 1024 N N . ASP A 1 128 ? 2.959 -14.859 -4.34 1 88 128 ASP A N 1
ATOM 1025 C CA . ASP A 1 128 ? 2.885 -15.883 -5.371 1 88 128 ASP A CA 1
ATOM 1026 C C . ASP A 1 128 ? 3.877 -17.016 -5.094 1 88 128 ASP A C 1
ATOM 1028 O O . ASP A 1 128 ? 3.537 -18.188 -5.223 1 88 128 ASP A O 1
ATOM 1032 N N . ARG A 1 129 ? 5.059 -16.641 -4.758 1 87.31 129 ARG A N 1
ATOM 1033 C CA . ARG A 1 129 ? 6.121 -17.625 -4.551 1 87.31 129 ARG A CA 1
ATOM 1034 C C . ARG A 1 129 ? 6 -18.281 -3.178 1 87.31 129 ARG A C 1
ATOM 1036 O O . ARG A 1 129 ? 6.395 -19.438 -3.002 1 87.31 129 ARG A O 1
ATOM 1043 N N . GLY A 1 130 ? 5.488 -17.562 -2.352 1 87.56 130 GLY A N 1
ATOM 1044 C CA . GLY A 1 130 ? 5.285 -18.062 -1 1 87.56 130 GLY A CA 1
ATOM 1045 C C . GLY A 1 130 ? 3.822 -18.219 -0.635 1 87.56 130 GLY A C 1
ATOM 1046 O O . GLY A 1 130 ? 3.117 -19.047 -1.215 1 87.56 130 GLY A O 1
ATOM 1047 N N . SER A 1 131 ? 3.348 -17.359 0.282 1 88.44 131 SER A N 1
ATOM 1048 C CA . SER A 1 131 ? 1.965 -17.344 0.748 1 88.44 131 SER A CA 1
ATOM 1049 C C . SER A 1 131 ? 1.628 -16.016 1.426 1 88.44 131 SER A C 1
ATOM 1051 O O . SER A 1 131 ? 2.525 -15.258 1.796 1 88.44 131 SER A O 1
ATOM 1053 N N . PRO A 1 132 ? 0.359 -15.797 1.479 1 90.5 132 PRO A N 1
ATOM 1054 C CA . PRO A 1 132 ? -0.04 -14.602 2.217 1 90.5 132 PRO A CA 1
ATOM 1055 C C . PRO A 1 132 ? 0.476 -14.586 3.652 1 90.5 132 PRO A C 1
ATOM 1057 O O . PRO A 1 132 ? 0.869 -13.539 4.164 1 90.5 132 PRO A O 1
ATOM 1060 N N . VAL A 1 133 ? 0.5 -15.68 4.27 1 88.62 133 VAL A N 1
ATOM 1061 C CA . VAL A 1 133 ? 0.968 -15.773 5.648 1 88.62 133 VAL A CA 1
ATOM 1062 C C . VAL A 1 133 ? 2.463 -15.477 5.707 1 88.62 133 VAL A C 1
ATOM 1064 O O . VAL A 1 133 ? 2.926 -14.773 6.613 1 88.62 133 VAL A O 1
ATOM 1067 N N . PHE A 1 134 ? 3.203 -15.953 4.77 1 88.69 134 PHE A N 1
ATOM 1068 C CA . PHE A 1 134 ? 4.637 -15.695 4.688 1 88.69 134 PHE A CA 1
ATOM 1069 C C . PHE A 1 134 ? 4.914 -14.203 4.637 1 88.69 134 PHE A C 1
ATOM 1071 O O . PHE A 1 134 ? 5.816 -13.711 5.316 1 88.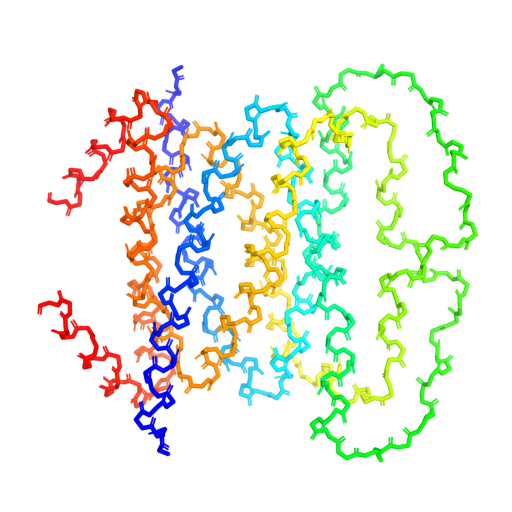69 134 PHE A O 1
ATOM 1078 N N . VAL A 1 135 ? 4.188 -13.508 3.9 1 91.88 135 VAL A N 1
ATOM 1079 C CA . VAL A 1 135 ? 4.383 -12.07 3.73 1 91.88 135 VAL A CA 1
ATOM 1080 C C . VAL A 1 135 ? 3.945 -11.336 4.996 1 91.88 135 VAL A C 1
ATOM 1082 O O . VAL A 1 135 ? 4.648 -10.445 5.477 1 91.88 135 VAL A O 1
ATOM 1085 N N . ALA A 1 136 ? 2.877 -11.781 5.613 1 91.31 136 ALA A N 1
ATOM 1086 C CA . ALA A 1 136 ? 2.293 -11.094 6.762 1 91.31 136 ALA A CA 1
ATOM 1087 C C . ALA A 1 136 ? 3.182 -11.234 7.996 1 91.31 136 ALA A C 1
ATOM 1089 O O . ALA A 1 136 ? 3.223 -10.344 8.844 1 91.31 136 ALA A O 1
ATOM 1090 N N . VAL A 1 137 ? 3.938 -12.242 8.109 1 90.31 137 VAL A N 1
ATOM 1091 C CA . VAL A 1 137 ? 4.727 -12.508 9.312 1 90.31 137 VAL A CA 1
ATOM 1092 C C . VAL A 1 137 ? 5.883 -11.516 9.398 1 90.31 137 VAL A C 1
ATOM 1094 O O . VAL A 1 137 ? 6.484 -11.344 10.461 1 90.31 137 VAL A O 1
ATOM 1097 N N . TYR A 1 138 ? 6.199 -10.82 8.383 1 92.31 138 TYR A N 1
ATOM 1098 C CA . TYR A 1 138 ? 7.309 -9.867 8.383 1 92.31 138 TYR A CA 1
ATOM 1099 C C . TYR A 1 138 ? 6.828 -8.477 8.781 1 92.31 138 TYR A C 1
ATOM 1101 O O . TYR A 1 138 ? 7.637 -7.582 9.023 1 92.31 138 TYR A O 1
ATOM 1109 N N . GLN A 1 139 ? 5.539 -8.32 8.984 1 90.5 139 GLN A N 1
ATOM 1110 C CA . GLN A 1 139 ? 4.965 -6.996 9.203 1 90.5 139 GLN A CA 1
ATOM 1111 C C . GLN A 1 139 ? 5.414 -6.418 10.547 1 90.5 139 GLN A C 1
ATOM 1113 O O . GLN A 1 139 ? 5.676 -5.219 10.648 1 90.5 139 GLN A O 1
ATOM 1118 N N . PRO A 1 140 ? 5.598 -7.234 11.586 1 88.38 140 PRO A N 1
ATOM 1119 C CA . PRO A 1 140 ? 6.094 -6.672 12.844 1 88.38 140 PRO A CA 1
ATOM 1120 C C . PRO A 1 140 ? 7.473 -6.031 12.695 1 88.38 140 PRO A C 1
ATOM 1122 O O . PRO A 1 140 ? 7.824 -5.133 13.461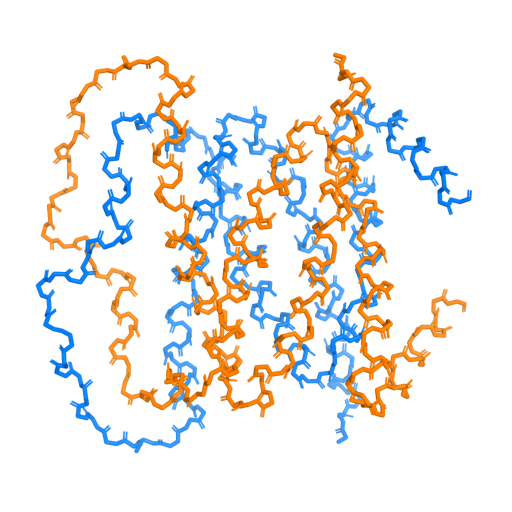 1 88.38 140 PRO A O 1
ATOM 1125 N N . VAL A 1 141 ? 8.25 -6.477 11.742 1 90.75 141 VAL A N 1
ATOM 1126 C CA . VAL A 1 141 ? 9.539 -5.855 11.477 1 90.75 141 VAL A CA 1
ATOM 1127 C C . VAL A 1 141 ? 9.344 -4.387 11.102 1 90.75 141 VAL A C 1
ATOM 1129 O O . VAL A 1 141 ? 10.102 -3.52 11.539 1 90.75 141 VAL A O 1
ATOM 1132 N N . GLN A 1 142 ? 8.32 -4.156 10.328 1 93.12 142 GLN A N 1
ATOM 1133 C CA . GLN A 1 142 ? 8.008 -2.789 9.93 1 93.12 142 GLN A CA 1
ATOM 1134 C C . GLN A 1 142 ? 7.73 -1.912 11.148 1 93.12 142 GLN A C 1
ATOM 1136 O O . GLN A 1 142 ? 8.219 -0.781 11.227 1 93.12 142 GLN A O 1
ATOM 1141 N N . THR A 1 143 ? 6.934 -2.418 12.055 1 90.56 143 THR A N 1
ATOM 1142 C CA . THR A 1 143 ? 6.598 -1.679 13.273 1 90.56 143 THR A CA 1
ATOM 1143 C C . THR A 1 143 ? 7.855 -1.326 14.055 1 90.56 143 THR A C 1
ATOM 1145 O O . THR A 1 143 ? 8.016 -0.189 14.5 1 90.56 143 THR A O 1
ATOM 1148 N N . LEU A 1 144 ? 8.727 -2.279 14.188 1 90.38 144 LEU A N 1
ATOM 1149 C CA . LEU A 1 144 ? 9.961 -2.08 14.93 1 90.38 144 LEU A CA 1
ATOM 1150 C C . LEU A 1 144 ? 10.828 -1.009 14.281 1 90.38 144 LEU A C 1
ATOM 1152 O O . LEU A 1 144 ? 11.344 -0.12 14.961 1 90.38 144 LEU A O 1
ATOM 1156 N N . VAL A 1 145 ? 10.953 -1.052 13.039 1 92 145 VAL A N 1
ATOM 1157 C CA . VAL A 1 145 ? 11.797 -0.108 12.312 1 92 145 VAL A CA 1
ATOM 1158 C C . VAL A 1 145 ? 11.211 1.298 12.422 1 92 145 VAL A C 1
ATOM 1160 O O . VAL A 1 145 ? 11.945 2.271 12.609 1 92 145 VAL A O 1
ATOM 1163 N N . VAL A 1 146 ? 9.906 1.422 12.352 1 91.38 146 VAL A N 1
ATOM 1164 C CA . VAL A 1 146 ? 9.266 2.73 12.445 1 91.38 146 VAL A CA 1
ATOM 1165 C C . VAL A 1 146 ? 9.523 3.336 13.82 1 91.38 146 VAL A C 1
ATOM 1167 O O . VAL A 1 146 ? 9.812 4.527 13.938 1 91.38 146 VAL A O 1
ATOM 1170 N N . VAL A 1 147 ? 9.477 2.531 14.867 1 86.81 147 VAL A N 1
ATOM 1171 C CA . VAL A 1 147 ? 9.688 3.014 16.219 1 86.81 147 VAL A CA 1
ATOM 1172 C C . VAL A 1 147 ? 11.125 3.496 16.391 1 86.81 147 VAL A C 1
ATOM 1174 O O . VAL A 1 147 ? 11.375 4.547 16.984 1 86.81 147 VAL A O 1
ATOM 1177 N N . ILE A 1 148 ? 11.992 2.76 15.844 1 87.25 148 ILE A N 1
ATOM 1178 C CA . ILE A 1 148 ? 13.406 3.129 15.914 1 87.25 148 ILE A CA 1
ATOM 1179 C C . ILE A 1 148 ? 13.633 4.438 15.156 1 87.25 148 ILE A C 1
ATOM 1181 O O . ILE A 1 148 ? 14.305 5.34 15.664 1 87.25 148 ILE A O 1
ATOM 1185 N N . MET A 1 149 ? 13.07 4.605 14 1 86.69 149 MET A N 1
ATOM 1186 C CA . MET A 1 149 ? 13.227 5.805 13.18 1 86.69 149 MET A CA 1
ATOM 1187 C C . MET A 1 149 ? 12.602 7.016 13.867 1 86.69 149 MET A C 1
ATOM 1189 O O . MET A 1 149 ? 13.156 8.117 13.82 1 86.69 149 MET A O 1
ATOM 1193 N N . ALA A 1 150 ? 11.477 6.773 14.367 1 80.69 150 ALA A N 1
ATOM 1194 C CA . ALA A 1 150 ? 10.797 7.859 15.07 1 80.69 150 ALA A CA 1
ATOM 1195 C C . ALA A 1 150 ? 11.617 8.336 16.266 1 80.69 150 ALA A C 1
ATOM 1197 O O . ALA A 1 150 ? 11.656 9.531 16.562 1 80.69 150 ALA A O 1
ATOM 1198 N N . SER A 1 151 ? 12.227 7.531 16.906 1 78.12 151 SER A N 1
ATOM 1199 C CA . SER A 1 151 ? 13.055 7.883 18.047 1 78.12 151 SER A CA 1
ATOM 1200 C C . SER A 1 151 ? 14.312 8.633 17.609 1 78.12 151 SER A C 1
ATOM 1202 O O . SER A 1 151 ? 14.766 9.547 18.297 1 78.12 151 SER A O 1
ATOM 1204 N N . ALA A 1 152 ? 14.906 8.273 16.578 1 76.5 152 ALA A N 1
ATOM 1205 C CA . ALA A 1 152 ? 16.156 8.867 16.094 1 76.5 152 ALA A CA 1
ATOM 1206 C C . ALA A 1 152 ? 15.891 10.211 15.414 1 76.5 152 ALA A C 1
ATOM 1208 O O . ALA A 1 152 ? 16.641 11.164 15.594 1 76.5 152 ALA A O 1
ATOM 1209 N N . ALA A 1 153 ? 15.211 10.297 14.477 1 61.16 153 ALA A N 1
ATOM 1210 C CA . ALA A 1 153 ? 15.062 11.453 13.602 1 61.16 153 ALA A CA 1
ATOM 1211 C C . ALA A 1 153 ? 13.93 12.359 14.086 1 61.16 153 ALA A C 1
ATOM 1213 O O . ALA A 1 153 ? 14.023 13.586 14 1 61.16 153 ALA A O 1
ATOM 1214 N N . LEU A 1 154 ? 12.773 11.688 14.141 1 54.84 154 LEU A N 1
ATOM 1215 C CA . LEU A 1 154 ? 11.617 12.57 14.25 1 54.84 154 LEU A CA 1
ATOM 1216 C C . LEU A 1 154 ? 11.594 13.273 15.609 1 54.84 154 LEU A C 1
ATOM 1218 O O . LEU A 1 154 ? 10.844 14.234 15.805 1 54.84 154 LEU A O 1
ATOM 1222 N N . GLY A 1 155 ? 12.82 13.258 16.391 1 49.03 155 GLY A N 1
ATOM 1223 C CA . GLY A 1 155 ? 12.82 13.977 17.656 1 49.03 155 GLY A CA 1
ATOM 1224 C C . GLY A 1 155 ? 11.477 13.945 18.359 1 49.03 155 GLY A C 1
ATOM 1225 O O . GLY A 1 155 ? 11.203 14.781 19.219 1 49.03 155 GLY A O 1
ATOM 1226 N N . GLU A 1 156 ? 10.539 13.82 17.672 1 43.56 156 GLU A N 1
ATOM 1227 C CA . GLU A 1 156 ? 9.172 14.047 18.141 1 43.56 156 GLU A CA 1
ATOM 1228 C C . GLU A 1 156 ? 8.953 13.461 19.531 1 43.56 156 GLU A C 1
ATOM 1230 O O . GLU A 1 156 ? 9.57 12.453 19.875 1 43.56 156 GLU A O 1
ATOM 1235 N N . GLU A 1 157 ? 8.586 14.281 20.5 1 38.75 157 GLU A N 1
ATOM 1236 C CA . GLU A 1 157 ? 7.762 14.055 21.672 1 38.75 157 GLU A CA 1
ATOM 1237 C C . GLU A 1 157 ? 6.859 12.836 21.5 1 38.75 157 GLU A C 1
ATOM 1239 O O . GLU A 1 157 ? 5.879 12.672 22.219 1 38.75 157 GLU A O 1
ATOM 1244 N N . PHE A 1 158 ? 6.875 12.172 20.5 1 44.66 158 PHE A N 1
ATOM 1245 C CA . PHE A 1 158 ? 6 11.062 20.156 1 44.66 158 PHE A CA 1
ATOM 1246 C C . PHE A 1 158 ? 6.145 9.922 21.141 1 44.66 158 PHE A C 1
ATOM 1248 O O . PHE A 1 158 ? 5.559 8.852 20.969 1 44.66 158 PHE A O 1
ATOM 1255 N N . TYR A 1 159 ? 7.105 9.938 21.875 1 39.38 159 TYR A N 1
ATOM 1256 C CA . TYR A 1 159 ? 7.238 9.055 23.031 1 39.38 159 TYR A CA 1
ATOM 1257 C C . TYR A 1 159 ? 5.883 8.773 23.672 1 39.38 159 TYR A C 1
ATOM 1259 O O . TYR A 1 159 ? 5.629 7.664 24.141 1 39.38 159 TYR A O 1
ATOM 1267 N N . LEU A 1 160 ? 5.258 9.922 24.016 1 37.34 160 LEU A N 1
ATOM 1268 C CA . LEU A 1 160 ? 4.23 9.727 25.031 1 37.34 160 LEU A CA 1
ATOM 1269 C C . LEU A 1 160 ? 3.15 8.773 24.531 1 37.34 160 LEU A C 1
ATOM 1271 O O . LEU A 1 160 ? 2.732 7.867 25.266 1 37.34 160 LEU A O 1
ATOM 1275 N N . GLU A 1 161 ? 2.566 9.07 23.312 1 39.38 161 GLU A N 1
ATOM 1276 C CA . GLU A 1 161 ? 1.318 8.383 22.984 1 39.38 161 GLU A CA 1
ATOM 1277 C C . GLU A 1 161 ? 1.583 6.98 22.453 1 39.38 161 GLU A C 1
ATOM 1279 O O . GLU A 1 161 ? 0.841 6.043 22.75 1 39.38 161 GLU A O 1
ATOM 1284 N N . GLY A 1 162 ? 2.557 6.707 21.703 1 44 162 GLY A N 1
ATOM 1285 C CA . GLY A 1 162 ? 2.92 5.387 21.219 1 44 162 GLY A CA 1
ATOM 1286 C C . GLY A 1 162 ? 3.391 4.453 22.328 1 44 162 GLY A C 1
ATOM 1287 O O . GLY A 1 162 ? 3.051 3.268 22.328 1 44 162 GLY A O 1
ATOM 1288 N N . TYR A 1 163 ? 4.176 4.977 23.156 1 40.97 163 TYR A N 1
ATOM 1289 C CA . TYR A 1 163 ? 4.57 4.246 24.359 1 40.97 163 TYR A CA 1
ATOM 1290 C C . TYR A 1 163 ? 3.35 3.828 25.172 1 40.97 163 TYR A C 1
ATOM 1292 O O . TYR A 1 163 ? 3.303 2.719 25.703 1 40.97 163 TYR A O 1
ATOM 1300 N N . ASP A 1 164 ? 2.514 4.699 25.375 1 41.72 164 ASP A N 1
ATOM 1301 C CA . ASP A 1 164 ? 1.346 4.285 26.156 1 41.72 164 ASP A CA 1
ATOM 1302 C C . ASP A 1 164 ? 0.602 3.148 25.453 1 41.72 164 ASP A C 1
ATOM 1304 O O . ASP A 1 164 ? 0.156 2.201 26.109 1 41.72 164 ASP A O 1
ATOM 1308 N N . ILE A 1 165 ? 0.557 3.246 24.172 1 38.91 165 ILE A N 1
ATOM 1309 C CA . ILE A 1 165 ? -0.19 2.209 23.469 1 38.91 165 ILE A CA 1
ATOM 1310 C C . ILE A 1 165 ? 0.64 0.928 23.406 1 38.91 165 ILE A C 1
ATOM 1312 O O . ILE A 1 165 ? 0.102 -0.174 23.531 1 38.91 165 ILE A O 1
ATOM 1316 N N . LEU A 1 166 ? 1.979 1.032 23.156 1 40.69 166 LEU A N 1
ATOM 1317 C CA . LEU A 1 166 ? 2.814 -0.161 23.234 1 40.69 166 LEU A CA 1
ATOM 1318 C C . LEU A 1 166 ? 2.67 -0.826 24.609 1 40.69 166 LEU A C 1
ATOM 1320 O O . LEU A 1 166 ? 2.707 -2.053 24.703 1 40.69 166 LEU A O 1
ATOM 1324 N N . ARG A 1 167 ? 2.566 -0.056 25.578 1 39.91 167 ARG A N 1
ATOM 1325 C CA . ARG A 1 167 ? 2.35 -0.611 26.922 1 39.91 167 ARG A CA 1
ATOM 1326 C C . ARG A 1 167 ? 1.084 -1.463 26.953 1 39.91 167 ARG A C 1
ATOM 1328 O O . ARG A 1 167 ? 0.958 -2.357 27.797 1 39.91 167 ARG A O 1
ATOM 1335 N N . LEU A 1 168 ? 0.208 -1.139 26.156 1 34.5 168 LEU A N 1
ATOM 1336 C CA . LEU A 1 168 ? -1.01 -1.943 26.156 1 34.5 168 LEU A CA 1
ATOM 1337 C C . LEU A 1 168 ? -0.75 -3.32 25.562 1 34.5 168 LEU A C 1
ATOM 1339 O O . LEU A 1 168 ? -1.486 -4.27 25.828 1 34.5 168 LEU A O 1
ATOM 1343 N N . PHE A 1 169 ? 0.178 -3.365 24.719 1 36.72 169 PHE A N 1
ATOM 1344 C CA . PHE A 1 169 ? 0.408 -4.656 24.078 1 36.72 169 PHE A CA 1
ATOM 1345 C C . PHE A 1 169 ? 1.494 -5.434 24.812 1 36.72 169 PHE A C 1
ATOM 1347 O O . PHE A 1 169 ? 1.664 -6.637 24.594 1 36.72 169 PHE A O 1
ATOM 1354 N N . ILE A 1 170 ? 2.268 -4.859 25.516 1 34.56 170 ILE A N 1
ATOM 1355 C CA . ILE A 1 170 ? 3.164 -5.617 26.391 1 34.56 170 ILE A CA 1
ATOM 1356 C C . ILE A 1 170 ? 2.473 -5.91 27.719 1 34.56 170 ILE A C 1
ATOM 1358 O O . ILE A 1 170 ? 1.846 -5.023 28.312 1 34.56 170 ILE A O 1
ATOM 1362 N N . MET B 1 1 ? -5.453 19.047 21.25 1 44.19 1 MET B N 1
A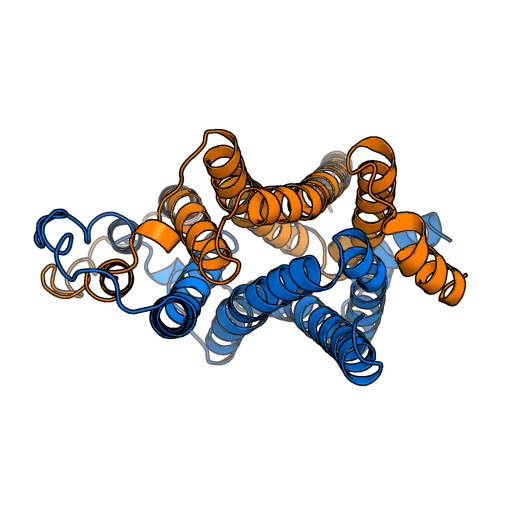TOM 1363 C CA . MET B 1 1 ? -5.957 18.016 22.156 1 44.19 1 MET B CA 1
ATOM 1364 C C . MET B 1 1 ? -7.07 17.203 21.484 1 44.19 1 MET B C 1
ATOM 1366 O O . MET B 1 1 ? -8.062 17.766 21.031 1 44.19 1 MET B O 1
ATOM 1370 N N . TYR B 1 2 ? -6.664 16.125 21.016 1 59.81 2 TYR B N 1
ATOM 1371 C CA . TYR B 1 2 ? -7.723 15.359 20.375 1 59.81 2 TYR B CA 1
ATOM 1372 C C . TYR B 1 2 ? -8.828 15.008 21.375 1 59.81 2 TYR B C 1
ATOM 1374 O O . TYR B 1 2 ? -8.555 14.797 22.547 1 59.81 2 TYR B O 1
ATOM 1382 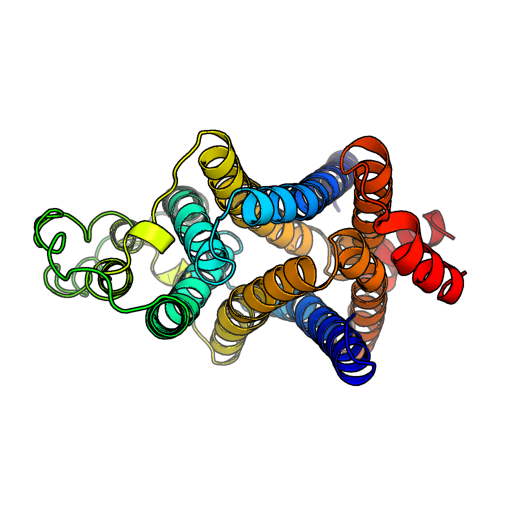N N . SER B 1 3 ? -10.031 15.43 21.062 1 71.69 3 SER B N 1
ATOM 1383 C CA . SER B 1 3 ? -11.164 14.953 21.844 1 71.69 3 SER B CA 1
ATOM 1384 C C . SER B 1 3 ? -11.148 13.438 21.984 1 71.69 3 SER B C 1
ATOM 1386 O O . SER B 1 3 ? -10.531 12.742 21.188 1 71.69 3 SER B O 1
ATOM 1388 N N . ILE B 1 4 ? -11.562 13.016 23.156 1 75.75 4 ILE B N 1
ATOM 1389 C CA . ILE B 1 4 ? -11.68 11.586 23.438 1 75.75 4 ILE B CA 1
ATOM 1390 C C . ILE B 1 4 ? -12.328 10.875 22.266 1 75.75 4 ILE B C 1
ATOM 1392 O O . ILE B 1 4 ? -11.922 9.766 21.906 1 75.75 4 ILE B O 1
ATOM 1396 N N . LEU B 1 5 ? -13.25 11.531 21.703 1 79.19 5 LEU B N 1
ATOM 1397 C CA . LEU B 1 5 ? -13.953 10.945 20.562 1 79.19 5 LEU B CA 1
ATOM 1398 C C . LEU B 1 5 ? -13.031 10.836 19.359 1 79.19 5 LEU B C 1
ATOM 1400 O O . LEU B 1 5 ? -13.094 9.852 18.609 1 79.19 5 LEU B O 1
ATOM 1404 N N . GLU B 1 6 ? -12.227 11.781 19.172 1 79.56 6 GLU B N 1
ATOM 1405 C CA . GLU B 1 6 ? -11.297 11.758 18.047 1 79.56 6 GLU B CA 1
ATOM 1406 C C . GLU B 1 6 ? -10.258 10.656 18.203 1 79.56 6 GLU B C 1
ATOM 1408 O O . GLU B 1 6 ? -9.883 9.992 17.234 1 79.56 6 GLU B O 1
ATOM 1413 N N . LYS B 1 7 ? -9.961 10.484 19.453 1 82 7 LYS B N 1
ATOM 1414 C CA . LYS B 1 7 ? -9 9.414 19.734 1 82 7 LYS B CA 1
ATOM 1415 C C . LYS B 1 7 ? -9.617 8.047 19.469 1 82 7 LYS B C 1
ATOM 1417 O O . LYS B 1 7 ? -8.977 7.18 18.859 1 82 7 LYS B O 1
ATOM 1422 N N . PHE B 1 8 ? -10.812 7.902 19.922 1 86.56 8 PHE B N 1
ATOM 1423 C CA . PHE B 1 8 ? -11.508 6.641 19.703 1 86.56 8 PHE B CA 1
ATOM 1424 C C . PHE B 1 8 ? -11.711 6.383 18.219 1 86.56 8 PHE B C 1
ATOM 1426 O O . PHE B 1 8 ? -11.578 5.25 17.75 1 86.56 8 PHE B O 1
ATOM 1433 N N . GLN B 1 9 ? -11.977 7.355 17.531 1 88.81 9 GLN B N 1
ATOM 1434 C CA . GLN B 1 9 ? -12.164 7.238 16.078 1 88.81 9 GLN B CA 1
ATOM 1435 C C . GLN B 1 9 ? -10.883 6.789 15.398 1 88.81 9 GLN B C 1
ATOM 1437 O O . GLN B 1 9 ? -10.914 5.949 14.492 1 88.81 9 GLN B O 1
ATOM 1442 N N . LEU B 1 10 ? -9.82 7.328 15.828 1 89.69 10 LEU B N 1
ATOM 1443 C CA . LEU B 1 10 ? -8.539 6.98 15.219 1 89.69 10 LEU B CA 1
ATOM 1444 C C . LEU B 1 10 ? -8.219 5.508 15.445 1 89.69 10 LEU B C 1
ATOM 1446 O O . LEU B 1 10 ? -7.742 4.824 14.531 1 89.69 10 LEU B O 1
ATOM 1450 N N . HIS B 1 11 ? -8.57 5.031 16.641 1 91.06 11 HIS B N 1
ATOM 1451 C CA . HIS B 1 11 ? -8.305 3.633 16.953 1 91.06 11 HIS B CA 1
ATOM 1452 C C . HIS B 1 11 ? -9.188 2.697 16.141 1 91.06 11 HIS B C 1
ATOM 1454 O O . HIS B 1 11 ? -8.719 1.674 15.641 1 91.06 11 HIS B O 1
ATOM 1460 N N . LEU B 1 12 ? -10.375 3.062 15.977 1 93.12 12 LEU B N 1
ATOM 1461 C CA . LEU B 1 12 ? -11.312 2.238 15.219 1 93.12 12 LEU B CA 1
ATOM 1462 C C . LEU B 1 12 ? -10.938 2.211 13.734 1 93.12 12 LEU B C 1
ATOM 1464 O O . LEU B 1 12 ? -11.008 1.16 13.094 1 93.12 12 LEU B O 1
ATOM 1468 N N . VAL B 1 13 ? -10.562 3.326 13.258 1 94.06 13 VAL B N 1
ATOM 1469 C CA . VAL B 1 13 ? -10.188 3.441 11.852 1 94.06 13 VAL B CA 1
ATOM 1470 C C . VAL B 1 13 ? -8.938 2.613 11.578 1 94.06 13 VAL B C 1
ATOM 1472 O O . VAL B 1 13 ? -8.852 1.921 10.555 1 94.06 13 VAL B O 1
ATOM 1475 N N . MET B 1 14 ? -8.016 2.629 12.508 1 94.31 14 MET B N 1
ATOM 1476 C CA . MET B 1 14 ? -6.773 1.887 12.328 1 94.31 14 MET B CA 1
ATOM 1477 C C . MET B 1 14 ? -7.02 0.383 12.398 1 94.31 14 MET B C 1
ATOM 1479 O O . MET B 1 14 ? -6.414 -0.386 11.648 1 94.31 14 MET B O 1
ATOM 1483 N N . LEU B 1 15 ? -7.91 0.035 13.25 1 93.69 15 LEU B N 1
ATOM 1484 C CA . LEU B 1 15 ? -8.266 -1.378 13.328 1 93.69 15 LEU B CA 1
ATOM 1485 C C . LEU B 1 15 ? -8.93 -1.845 12.031 1 93.69 15 LEU B C 1
ATOM 1487 O O . LEU B 1 15 ? -8.586 -2.9 11.5 1 93.69 15 LEU B O 1
ATOM 1491 N N . ALA B 1 16 ? -9.875 -1.094 11.578 1 94.56 16 ALA B N 1
ATOM 1492 C CA . ALA B 1 16 ? -10.555 -1.422 10.328 1 94.56 16 ALA B CA 1
ATOM 1493 C C . ALA B 1 16 ? -9.57 -1.498 9.164 1 94.56 16 ALA B C 1
ATOM 1495 O O . ALA B 1 16 ? -9.688 -2.369 8.297 1 94.56 16 ALA B O 1
ATOM 1496 N N . LEU B 1 17 ? -8.617 -0.578 9.18 1 95.06 17 LEU B N 1
ATOM 1497 C CA . LEU B 1 17 ? -7.605 -0.538 8.133 1 95.06 17 LEU B CA 1
ATOM 1498 C C . LEU B 1 17 ? -6.797 -1.832 8.102 1 95.06 17 LEU B C 1
ATOM 1500 O O . LEU B 1 17 ? -6.492 -2.354 7.027 1 95.06 17 LEU B O 1
ATOM 1504 N N . GLN B 1 18 ? -6.484 -2.4 9.258 1 94.56 18 GLN B N 1
ATOM 1505 C CA . GLN B 1 18 ? -5.711 -3.635 9.312 1 94.56 18 GLN B CA 1
ATOM 1506 C C . GLN B 1 18 ? -6.5 -4.809 8.734 1 94.56 18 GLN B C 1
ATOM 1508 O O . GLN B 1 18 ? -5.934 -5.688 8.094 1 94.56 18 GLN B O 1
ATOM 1513 N N . PHE B 1 19 ? -7.812 -4.777 8.977 1 93.81 19 PHE B N 1
ATOM 1514 C CA . PHE B 1 19 ? -8.656 -5.809 8.391 1 93.81 19 PHE B CA 1
ATOM 1515 C C . PHE B 1 19 ? -8.711 -5.664 6.875 1 93.81 19 PHE B C 1
ATOM 1517 O O . PHE B 1 19 ? -8.719 -6.664 6.148 1 93.81 19 PHE B O 1
ATOM 1524 N N . GLY B 1 20 ? -8.758 -4.465 6.465 1 94.25 20 GLY B N 1
ATOM 1525 C CA . GLY B 1 20 ? -8.703 -4.219 5.031 1 94.25 20 GLY B CA 1
ATOM 1526 C C . GLY B 1 20 ? -7.422 -4.719 4.387 1 94.25 20 GLY B C 1
ATOM 1527 O O . GLY B 1 20 ? -7.461 -5.379 3.348 1 94.25 20 GLY B O 1
ATOM 1528 N N . TYR B 1 21 ? -6.297 -4.449 5.027 1 94.69 21 TYR B N 1
ATOM 1529 C CA . TYR B 1 21 ? -5.008 -4.895 4.508 1 94.69 21 TYR B CA 1
ATOM 1530 C C . TYR B 1 21 ? -4.895 -6.414 4.559 1 94.69 21 TYR B C 1
ATOM 1532 O O . TYR B 1 21 ? -4.332 -7.031 3.654 1 94.69 21 TYR B O 1
ATOM 1540 N N . ALA B 1 22 ? -5.398 -6.953 5.637 1 93.75 22 ALA B N 1
ATOM 1541 C CA . ALA B 1 22 ? -5.375 -8.406 5.738 1 93.75 22 ALA B CA 1
ATOM 1542 C C . ALA B 1 22 ? -6.188 -9.047 4.617 1 93.75 22 ALA B C 1
ATOM 1544 O O . ALA B 1 22 ? -5.773 -10.062 4.039 1 93.75 22 ALA B O 1
ATOM 1545 N N . GLY B 1 23 ? -7.355 -8.477 4.391 1 92.81 23 GLY B N 1
ATOM 1546 C CA . GLY B 1 23 ? -8.156 -8.953 3.275 1 92.81 23 GLY B CA 1
ATOM 1547 C C . GLY B 1 23 ? -7.418 -8.906 1.95 1 92.81 23 GLY B C 1
ATOM 1548 O O . GLY B 1 23 ? -7.633 -9.758 1.083 1 92.81 23 GLY B O 1
ATOM 1549 N N . PHE B 1 24 ? -6.516 -7.945 1.787 1 95 24 PHE B N 1
ATOM 1550 C CA . PHE B 1 24 ? -5.75 -7.812 0.552 1 95 24 PHE B CA 1
ATOM 1551 C C . PHE B 1 24 ? -4.84 -9.016 0.344 1 95 24 PHE B C 1
ATOM 1553 O O . PHE B 1 24 ? -4.637 -9.461 -0.789 1 95 24 PHE B O 1
ATOM 1560 N N . HIS B 1 25 ? -4.25 -9.547 1.372 1 92.69 25 HIS B N 1
ATOM 1561 C CA . HIS B 1 25 ? -3.404 -10.727 1.25 1 92.69 25 HIS B CA 1
ATOM 1562 C C . HIS B 1 25 ? -4.195 -11.914 0.723 1 92.69 25 HIS B C 1
ATOM 1564 O O . HIS B 1 25 ? -3.74 -12.617 -0.187 1 92.69 25 HIS B O 1
ATOM 1570 N N . ALA B 1 26 ? -5.363 -12.078 1.264 1 89.69 26 ALA B N 1
ATOM 1571 C CA . ALA B 1 26 ? -6.215 -13.188 0.847 1 89.69 26 ALA B CA 1
ATOM 1572 C C . ALA B 1 26 ? -6.711 -12.992 -0.583 1 89.69 26 ALA B C 1
ATOM 1574 O O . ALA B 1 26 ? -6.68 -13.93 -1.39 1 89.69 26 ALA B O 1
ATOM 1575 N N . VAL B 1 27 ? -7.078 -11.836 -0.854 1 91.5 27 VAL B N 1
ATOM 1576 C CA . VAL B 1 27 ? -7.629 -11.523 -2.17 1 91.5 27 VAL B CA 1
ATOM 1577 C C . VAL B 1 27 ? -6.531 -11.633 -3.227 1 91.5 27 VAL B C 1
ATOM 1579 O O . VAL B 1 27 ? -6.789 -12.055 -4.355 1 91.5 27 VAL B O 1
ATOM 1582 N N . SER B 1 28 ? -5.316 -11.227 -2.865 1 93.25 28 SER B N 1
ATOM 1583 C CA . SER B 1 28 ? -4.207 -11.32 -3.809 1 93.25 28 SER B CA 1
ATOM 1584 C C . SER B 1 28 ? -3.902 -12.773 -4.16 1 93.25 28 SER B C 1
ATOM 1586 O O . SER B 1 28 ? -3.701 -13.109 -5.332 1 93.25 28 SER B O 1
ATOM 1588 N N . ARG B 1 29 ? -3.941 -13.57 -3.193 1 91 29 ARG B N 1
ATOM 1589 C CA . ARG B 1 29 ? -3.734 -14.992 -3.455 1 91 29 ARG B CA 1
ATOM 1590 C C . ARG B 1 29 ? -4.848 -15.555 -4.336 1 91 29 ARG B C 1
ATOM 1592 O O . ARG B 1 29 ? -4.582 -16.297 -5.273 1 91 29 ARG B O 1
ATOM 1599 N N . ALA B 1 30 ? -6.055 -15.227 -4.012 1 88.5 30 ALA B N 1
ATOM 1600 C CA . ALA B 1 30 ? -7.191 -15.688 -4.809 1 88.5 30 ALA B CA 1
ATOM 1601 C C . ALA B 1 30 ? -7.09 -15.195 -6.246 1 88.5 30 ALA B C 1
ATOM 1603 O O . ALA B 1 30 ? -7.387 -15.938 -7.188 1 88.5 30 ALA B O 1
ATOM 1604 N N . ALA B 1 31 ? -6.68 -13.977 -6.371 1 90.12 31 ALA B N 1
ATOM 1605 C CA . ALA B 1 31 ? -6.535 -13.398 -7.703 1 90.12 31 ALA B CA 1
ATOM 1606 C C . ALA B 1 31 ? -5.5 -14.164 -8.523 1 90.12 31 ALA B C 1
ATOM 1608 O O . ALA B 1 31 ? -5.742 -14.477 -9.695 1 90.12 31 ALA B O 1
ATOM 1609 N N . LEU B 1 32 ? -4.434 -14.461 -7.902 1 89.06 32 LEU B N 1
ATOM 1610 C CA . LEU B 1 32 ? -3.367 -15.18 -8.594 1 89.06 32 LEU B CA 1
ATOM 1611 C C . LEU B 1 32 ? -3.799 -16.609 -8.93 1 89.06 32 LEU B C 1
ATOM 1613 O O . LEU B 1 32 ? -3.486 -17.109 -10.008 1 89.06 32 LEU B O 1
ATOM 1617 N N . ASN B 1 33 ? -4.582 -17.172 -8.055 1 85.38 33 ASN B N 1
ATOM 1618 C CA . ASN B 1 33 ? -5.086 -18.531 -8.289 1 85.38 33 ASN B CA 1
ATOM 1619 C C . ASN B 1 33 ? -6.09 -18.562 -9.43 1 85.38 33 ASN B C 1
ATOM 1621 O O . ASN B 1 33 ? -6.207 -19.562 -10.133 1 85.38 33 ASN B O 1
ATOM 1625 N N . MET B 1 34 ? -6.758 -17.469 -9.586 1 88.88 34 MET B N 1
ATOM 1626 C CA . MET B 1 34 ? -7.758 -17.391 -10.648 1 88.88 34 MET B CA 1
ATOM 1627 C C . MET B 1 34 ? -7.105 -17.047 -11.984 1 88.88 34 MET B C 1
ATOM 1629 O O . MET B 1 34 ? -7.766 -17.062 -13.023 1 88.88 34 MET B O 1
ATOM 1633 N N . GLY B 1 35 ? -5.797 -16.609 -11.938 1 84.38 35 GLY B N 1
ATOM 1634 C CA . GLY B 1 35 ? -5.07 -16.484 -13.195 1 84.38 35 GLY B CA 1
ATOM 1635 C C . GLY B 1 35 ? -4.648 -15.055 -13.492 1 84.38 35 GLY B C 1
ATOM 1636 O O . GLY B 1 35 ? -4.074 -14.781 -14.555 1 84.38 35 GLY B O 1
ATOM 1637 N N . ILE B 1 36 ? -5.023 -14.195 -12.594 1 88.56 36 ILE B N 1
ATOM 1638 C CA . ILE B 1 36 ? -4.574 -12.828 -12.828 1 88.56 36 ILE B CA 1
ATOM 1639 C C . ILE B 1 36 ? -3.051 -12.773 -12.82 1 88.56 36 ILE B C 1
ATOM 1641 O O . ILE B 1 36 ? -2.404 -13.375 -11.961 1 88.56 36 ILE B O 1
ATOM 1645 N N . SER B 1 37 ? -2.525 -12.102 -13.82 1 87.5 37 SER B N 1
ATOM 1646 C CA . SER B 1 37 ? -1.077 -11.945 -13.914 1 87.5 37 SER B CA 1
ATOM 1647 C C . SER B 1 37 ? -0.527 -11.172 -12.719 1 87.5 37 SER B C 1
ATOM 1649 O O . SER B 1 37 ? -1.028 -10.102 -12.383 1 87.5 37 SER B O 1
ATOM 1651 N N . LYS B 1 38 ? 0.542 -11.695 -12.102 1 89.44 38 LYS B N 1
ATOM 1652 C CA . LYS B 1 38 ? 1.175 -11.047 -10.953 1 89.44 38 LYS B CA 1
ATOM 1653 C C . LYS B 1 38 ? 1.837 -9.734 -11.359 1 89.44 38 LYS B C 1
ATOM 1655 O O . LYS B 1 38 ? 2.098 -8.875 -10.516 1 89.44 38 LYS B O 1
ATOM 1660 N N . ILE B 1 39 ? 2.113 -9.594 -12.633 1 85.31 39 ILE B N 1
ATOM 1661 C CA . ILE B 1 39 ? 2.773 -8.406 -13.156 1 85.31 39 ILE B CA 1
ATOM 1662 C C . ILE B 1 39 ? 1.735 -7.316 -13.422 1 85.31 39 ILE B C 1
ATOM 1664 O O . ILE B 1 39 ? 2.01 -6.129 -13.242 1 85.31 39 ILE B O 1
ATOM 1668 N N . VAL B 1 40 ? 0.539 -7.715 -13.797 1 87.88 40 VAL B N 1
ATOM 1669 C CA . VAL B 1 40 ? -0.498 -6.781 -14.219 1 87.88 40 VAL B CA 1
ATOM 1670 C C . VAL B 1 40 ? -1.364 -6.395 -13.023 1 87.88 40 VAL B C 1
ATOM 1672 O O . VAL B 1 40 ? -1.923 -5.297 -12.984 1 87.88 40 VAL B O 1
ATOM 1675 N N . PHE B 1 41 ? -1.443 -7.246 -12.117 1 92.12 41 PHE B N 1
ATOM 1676 C CA . PHE B 1 41 ? -2.324 -7.051 -10.977 1 92.12 41 PHE B CA 1
ATOM 1677 C C . PHE B 1 41 ? -2.002 -5.742 -10.258 1 92.12 41 PHE B C 1
ATOM 1679 O O . PHE B 1 41 ? -2.902 -4.961 -9.945 1 92.12 41 PHE B O 1
ATOM 1686 N N . PRO B 1 42 ? -0.691 -5.387 -10.039 1 92.94 42 PRO B N 1
ATOM 1687 C CA . PRO B 1 42 ? -0.375 -4.109 -9.391 1 92.94 42 PRO B CA 1
ATOM 1688 C C . PRO B 1 42 ? -0.761 -2.904 -10.242 1 92.94 42 PRO B C 1
ATOM 1690 O O . PRO B 1 42 ? -1.074 -1.838 -9.711 1 92.94 42 PRO B O 1
ATOM 1693 N N . VAL B 1 43 ? -0.731 -3.074 -11.5 1 89.44 43 VAL B N 1
ATOM 1694 C CA . VAL B 1 43 ? -1.125 -1.99 -12.398 1 89.44 43 VAL B CA 1
ATOM 1695 C C . VAL B 1 43 ? -2.619 -1.711 -12.242 1 89.44 43 VAL B C 1
ATOM 1697 O O . VAL B 1 43 ? -3.027 -0.558 -12.094 1 89.44 43 VAL B O 1
ATOM 1700 N N . TYR B 1 44 ? -3.43 -2.756 -12.234 1 89.81 44 TYR B N 1
ATOM 1701 C CA . TYR B 1 44 ? -4.867 -2.6 -12.039 1 89.81 44 TYR B CA 1
ATOM 1702 C C . TYR B 1 44 ? -5.164 -1.931 -10.703 1 89.81 44 TYR B C 1
ATOM 1704 O O . TYR B 1 44 ? -6.031 -1.06 -10.617 1 89.81 44 TYR B O 1
ATOM 1712 N N . ARG B 1 45 ? -4.477 -2.361 -9.75 1 92.56 45 ARG B N 1
ATOM 1713 C CA . ARG B 1 45 ? -4.648 -1.82 -8.406 1 92.56 45 ARG B CA 1
ATOM 1714 C C . ARG B 1 45 ? -4.445 -0.31 -8.391 1 92.56 45 ARG B C 1
ATOM 1716 O O . ARG B 1 45 ? -5.242 0.426 -7.809 1 92.56 45 ARG B O 1
ATOM 1723 N N . ASN B 1 46 ? -3.404 0.152 -9.078 1 91.88 46 ASN B N 1
ATOM 1724 C CA . ASN B 1 46 ? -3.08 1.574 -9.062 1 91.88 46 ASN B CA 1
ATOM 1725 C C . ASN B 1 46 ? -4.008 2.371 -9.969 1 91.88 46 ASN B C 1
ATOM 1727 O O . ASN B 1 46 ? -4.332 3.525 -9.68 1 91.88 46 ASN B O 1
ATOM 1731 N N . ILE B 1 47 ? -4.434 1.765 -11.008 1 88.56 47 ILE B N 1
ATOM 1732 C CA . ILE B 1 47 ? -5.402 2.434 -11.875 1 88.56 47 ILE B CA 1
ATOM 1733 C C . ILE B 1 47 ? -6.691 2.695 -11.102 1 88.56 47 ILE B C 1
ATOM 1735 O O . ILE B 1 47 ? -7.203 3.816 -11.094 1 88.56 47 ILE B O 1
ATOM 1739 N N . LEU B 1 48 ? -7.168 1.713 -10.484 1 90.88 48 LEU B N 1
ATOM 1740 C CA . LEU B 1 48 ? -8.43 1.833 -9.766 1 90.88 48 LEU B CA 1
ATOM 1741 C C . LEU B 1 48 ? -8.289 2.768 -8.57 1 90.88 48 LEU B C 1
ATOM 1743 O O . LEU B 1 48 ? -9.211 3.525 -8.258 1 90.88 48 LEU B O 1
ATOM 1747 N N . ALA B 1 49 ? -7.148 2.666 -7.906 1 93.88 49 ALA B N 1
ATOM 1748 C CA . ALA B 1 49 ? -6.906 3.596 -6.809 1 93.88 49 ALA B CA 1
ATOM 1749 C C . ALA B 1 49 ? -6.906 5.039 -7.301 1 93.88 49 ALA B C 1
ATOM 1751 O O . ALA B 1 49 ? -7.492 5.922 -6.664 1 93.88 49 ALA B O 1
ATOM 1752 N N . LEU B 1 50 ? -6.27 5.215 -8.352 1 89 50 LEU B N 1
ATOM 1753 C CA . LEU B 1 50 ? -6.195 6.555 -8.922 1 89 50 LEU B CA 1
ATOM 1754 C C . LEU B 1 50 ? -7.574 7.043 -9.359 1 89 50 LEU B C 1
ATOM 1756 O O . LEU B 1 50 ? -7.922 8.203 -9.133 1 89 50 LEU B O 1
ATOM 1760 N N . LEU B 1 51 ? -8.328 6.215 -9.961 1 86.69 51 LEU B N 1
ATOM 1761 C CA . LEU B 1 51 ? -9.664 6.57 -10.406 1 86.69 51 LEU B CA 1
ATOM 1762 C C . LEU B 1 51 ? -10.555 6.934 -9.219 1 86.69 51 LEU B C 1
ATOM 1764 O O . LEU B 1 51 ? -11.43 7.801 -9.336 1 86.69 51 LEU B O 1
ATOM 1768 N N . LEU B 1 52 ? -10.312 6.266 -8.148 1 88.94 52 LEU B N 1
ATOM 1769 C CA . LEU B 1 52 ? -11.094 6.551 -6.953 1 88.94 52 LEU B CA 1
ATOM 1770 C C . LEU B 1 52 ? -10.664 7.875 -6.328 1 88.94 52 LEU B C 1
ATOM 1772 O O . LEU B 1 52 ? -11.508 8.703 -5.977 1 88.94 52 LEU B O 1
ATOM 1776 N N . LEU B 1 53 ? -9.406 8.094 -6.223 1 90.5 53 LEU B N 1
ATOM 1777 C CA . LEU B 1 53 ? -8.875 9.188 -5.422 1 90.5 53 LEU B CA 1
ATOM 1778 C C . LEU B 1 53 ? -8.945 10.508 -6.18 1 90.5 53 LEU B C 1
ATOM 1780 O O . LEU B 1 53 ? -9.125 11.57 -5.578 1 90.5 53 LEU B O 1
ATOM 1784 N N . SER B 1 54 ? -8.812 10.438 -7.375 1 85.25 54 SER B N 1
ATOM 1785 C CA . SER B 1 54 ? -8.664 11.648 -8.172 1 85.25 54 SER B CA 1
ATOM 1786 C C . SER B 1 54 ? -9.891 12.547 -8.047 1 85.25 54 SER B C 1
ATOM 1788 O O . SER B 1 54 ? -9.773 13.75 -7.809 1 85.25 54 SER B O 1
ATOM 1790 N N . PRO B 1 55 ? -11.07 12.016 -8.195 1 80.62 55 PRO B N 1
ATOM 1791 C CA . PRO B 1 55 ? -12.234 12.891 -8.031 1 80.62 55 PRO B CA 1
ATOM 1792 C C . PRO B 1 55 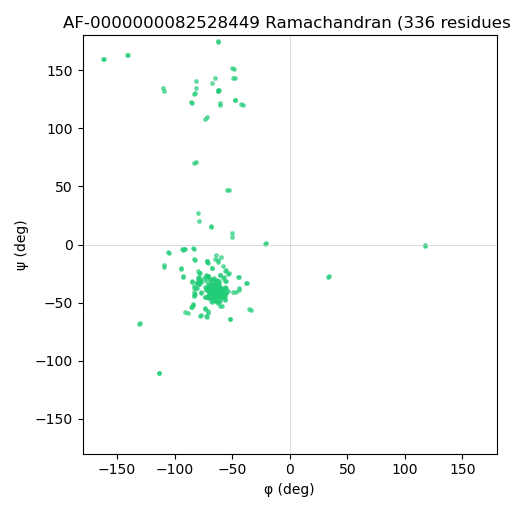? -12.367 13.438 -6.609 1 80.62 55 PRO B C 1
ATOM 1794 O O . PRO B 1 55 ? -12.742 14.602 -6.418 1 80.62 55 PRO B O 1
ATOM 1797 N N . PHE B 1 56 ? -12.039 12.695 -5.652 1 82.81 56 PHE B N 1
ATOM 1798 C CA . PHE B 1 56 ? -12.125 13.125 -4.266 1 82.81 56 PHE B CA 1
ATOM 1799 C C . PHE B 1 56 ? -11.07 14.188 -3.961 1 82.81 56 PHE B C 1
ATOM 1801 O O . PHE B 1 56 ? -11.336 15.141 -3.23 1 82.81 56 PHE B O 1
ATOM 1808 N N . ALA B 1 57 ? -9.961 13.93 -4.445 1 81.81 57 ALA B N 1
ATOM 1809 C CA . ALA B 1 57 ? -8.914 14.922 -4.219 1 81.81 57 ALA B CA 1
ATOM 1810 C C . ALA B 1 57 ? -9.266 16.25 -4.871 1 81.81 57 ALA B C 1
ATOM 1812 O O . ALA B 1 57 ? -8.992 17.312 -4.309 1 81.81 57 ALA B O 1
ATOM 1813 N N . TYR B 1 58 ? -9.938 16.141 -5.863 1 74 58 TYR B N 1
ATOM 1814 C CA . TYR B 1 58 ? -10.359 17.344 -6.57 1 74 58 TYR B CA 1
ATOM 1815 C C . TYR B 1 58 ? -11.406 18.109 -5.77 1 74 58 TYR B C 1
ATOM 1817 O O . TYR B 1 58 ? -11.281 19.312 -5.555 1 74 58 TYR B O 1
ATOM 1825 N N . PHE B 1 59 ? -12.344 17.438 -5.27 1 76.12 59 PHE B N 1
ATOM 1826 C CA . PHE B 1 59 ? -13.469 18.062 -4.598 1 76.12 59 PHE B CA 1
ATOM 1827 C C . PHE B 1 59 ? -13.094 18.453 -3.174 1 76.12 59 PHE B C 1
ATOM 1829 O O . PHE B 1 59 ? -13.508 19.516 -2.689 1 76.12 59 PHE B O 1
ATOM 1836 N N . LEU B 1 60 ? -12.281 17.75 -2.543 1 75.12 60 LEU B N 1
ATOM 1837 C CA . LEU B 1 60 ? -11.969 17.984 -1.137 1 75.12 60 LEU B CA 1
ATOM 1838 C C . LEU B 1 60 ? -10.914 19.078 -0.987 1 75.12 60 LEU B C 1
ATOM 1840 O O . LEU B 1 60 ? -10.906 19.797 0.011 1 75.12 60 LEU B O 1
ATOM 1844 N N . GLU B 1 61 ? -10.039 19.141 -1.78 1 67.5 61 GLU B N 1
ATOM 1845 C CA . GLU B 1 61 ? -9.047 20.203 -1.709 1 67.5 61 GLU B CA 1
ATOM 1846 C C . GLU B 1 61 ? -9.688 21.578 -1.948 1 67.5 61 GLU B C 1
ATOM 1848 O O . GLU B 1 61 ? -9.219 22.578 -1.427 1 67.5 61 GLU B O 1
ATOM 1853 N N . LYS B 1 62 ? -10.68 21.656 -2.699 1 60.5 62 LYS B N 1
ATOM 1854 C CA . LYS B 1 62 ? -11.406 22.906 -2.934 1 60.5 62 LYS B CA 1
ATOM 1855 C C . LYS B 1 62 ? -12.102 23.391 -1.661 1 60.5 62 LYS B C 1
ATOM 1857 O O . LYS B 1 62 ? -12.203 24.594 -1.421 1 60.5 62 LYS B O 1
ATOM 1862 N N . LYS B 1 63 ? -12.508 22.469 -0.981 1 54.53 63 LYS B N 1
ATOM 1863 C CA . LYS B 1 63 ? -13.242 22.844 0.221 1 54.53 63 LYS B CA 1
ATOM 1864 C C . LYS B 1 63 ? -12.305 23.375 1.297 1 54.53 63 LYS B C 1
ATOM 1866 O O . LYS B 1 63 ? -12.688 24.25 2.082 1 54.53 63 LYS B O 1
ATOM 1871 N N . GLU B 1 64 ? -11.172 22.812 1.379 1 50.88 64 GLU B N 1
ATOM 1872 C CA . GLU B 1 64 ? -10.328 23.219 2.498 1 50.88 64 GLU B CA 1
ATOM 1873 C C . GLU B 1 64 ? -9.664 24.562 2.232 1 50.88 64 GLU B C 1
ATOM 1875 O O . GLU B 1 64 ? -9.273 25.266 3.168 1 50.88 64 GLU B O 1
ATOM 1880 N N . ARG B 1 65 ? -9.305 24.938 0.938 1 48.41 65 ARG B N 1
ATOM 1881 C CA . ARG B 1 65 ? -8.648 26.234 0.813 1 48.41 65 ARG B CA 1
ATOM 1882 C C . ARG B 1 65 ? -9.562 27.266 0.149 1 48.41 65 ARG B C 1
ATOM 1884 O O . ARG B 1 65 ? -10.375 26.906 -0.71 1 48.41 65 ARG B O 1
ATOM 1891 N N . PRO B 1 66 ? -9.641 28.469 0.774 1 37.53 66 PRO B N 1
ATOM 1892 C CA . PRO B 1 66 ? -10.422 29.562 0.186 1 37.53 66 PRO B CA 1
ATOM 1893 C C . PRO B 1 66 ? -10.109 29.781 -1.293 1 37.53 66 PRO B C 1
ATOM 1895 O O . PRO B 1 66 ? -9.031 29.406 -1.761 1 37.53 66 PRO B O 1
ATOM 1898 N N . PRO B 1 67 ? -11.023 30.281 -2.17 1 34.97 67 PRO B N 1
ATOM 1899 C CA . PRO B 1 67 ? -11.172 30.406 -3.621 1 34.97 67 PRO B CA 1
ATOM 1900 C C . PRO B 1 67 ? -9.969 31.078 -4.281 1 34.97 67 PRO B C 1
ATOM 1902 O O . PRO B 1 67 ? -9.703 32.25 -4.02 1 34.97 67 PRO B O 1
ATOM 1905 N N . LEU B 1 68 ? -8.719 30.844 -4.113 1 33.97 68 LEU B N 1
ATOM 1906 C CA . LEU B 1 68 ? -7.898 31.766 -4.887 1 33.97 68 LEU B CA 1
ATOM 1907 C C . LEU B 1 68 ? -8.164 31.609 -6.379 1 33.97 68 LEU B C 1
ATOM 1909 O O . LEU B 1 68 ? -8.656 30.562 -6.824 1 33.97 68 LEU B O 1
ATOM 1913 N N . THR B 1 69 ? -7.516 32.531 -7.305 1 29.27 69 THR B N 1
ATOM 1914 C CA . THR B 1 69 ? -7.797 33 -8.664 1 29.27 69 THR B CA 1
ATOM 1915 C C . THR B 1 69 ? -7.637 31.844 -9.656 1 29.27 69 THR B C 1
ATOM 1917 O O . THR B 1 69 ? -6.828 30.938 -9.438 1 29.27 69 THR B O 1
ATOM 1920 N N . ARG B 1 70 ? -8.5 31.703 -10.641 1 29.08 70 ARG B N 1
ATOM 1921 C CA . ARG B 1 70 ? -9.016 30.906 -11.742 1 29.08 70 ARG B CA 1
ATOM 1922 C C . ARG B 1 70 ? -7.934 30.656 -12.789 1 29.08 70 ARG B C 1
ATOM 1924 O O . ARG B 1 70 ? -8.203 30.078 -13.844 1 29.08 70 ARG B O 1
ATOM 1931 N N . SER B 1 71 ? -6.75 31.266 -12.82 1 25.69 71 SER B N 1
ATOM 1932 C CA . SER B 1 71 ? -6.195 31.547 -14.141 1 25.69 71 SER B CA 1
ATOM 1933 C C . SER B 1 71 ? -5.484 30.312 -14.711 1 25.69 71 SER B C 1
ATOM 1935 O O . SER B 1 71 ? -5.129 30.297 -15.891 1 25.69 71 SER B O 1
ATOM 1937 N N . PHE B 1 72 ? -4.727 29.594 -13.945 1 29.38 72 PHE B N 1
ATOM 1938 C CA . PHE B 1 72 ? -3.621 28.938 -14.641 1 29.38 72 PHE B CA 1
ATOM 1939 C C . PHE B 1 72 ? -4.102 27.672 -15.359 1 29.38 72 PHE B C 1
ATOM 1941 O O . PHE B 1 72 ? -3.846 26.562 -14.914 1 29.38 72 PHE B O 1
ATOM 1948 N N . ALA B 1 73 ? -5.348 27.641 -15.719 1 30.64 73 ALA B N 1
ATOM 1949 C CA . ALA B 1 73 ? -5.941 26.562 -16.5 1 30.64 73 ALA B CA 1
ATOM 1950 C C . ALA B 1 73 ? -5.145 26.312 -17.781 1 30.64 73 ALA B C 1
ATOM 1952 O O . ALA B 1 73 ? -5.414 25.359 -18.516 1 30.64 73 ALA B O 1
ATOM 1953 N N . SER B 1 74 ? -4.367 27.281 -18.391 1 29.69 74 SER B N 1
ATOM 1954 C CA . SER B 1 74 ? -4.012 27.297 -19.797 1 29.69 74 SER B CA 1
ATOM 1955 C C . SER B 1 74 ? -2.869 26.328 -20.094 1 29.69 74 SER B C 1
ATOM 1957 O O . SER B 1 74 ? -2.465 26.172 -21.25 1 29.69 74 SER B O 1
ATOM 1959 N N . ILE B 1 75 ? -2.123 26.062 -19.125 1 30.11 75 ILE B N 1
ATOM 1960 C CA . ILE B 1 75 ? -0.837 25.703 -19.719 1 30.11 75 ILE B CA 1
ATOM 1961 C C . ILE B 1 75 ? -0.936 24.344 -20.406 1 30.11 75 ILE B C 1
ATOM 1963 O O . ILE B 1 75 ? -0.038 23.953 -21.156 1 30.11 75 ILE B O 1
ATOM 1967 N N . LEU B 1 76 ? -1.345 23.156 -19.703 1 31.86 76 LEU B N 1
ATOM 1968 C CA . LEU B 1 76 ? -0.985 22 -20.516 1 31.86 76 LEU B CA 1
ATOM 1969 C C . LEU B 1 76 ? -1.914 21.875 -21.719 1 31.86 76 LEU B C 1
ATOM 1971 O O . LEU B 1 76 ? -3.137 21.953 -21.562 1 31.86 76 LEU B O 1
ATOM 1975 N N . PRO B 1 77 ? -1.401 22.156 -22.859 1 33.03 77 PRO B N 1
ATOM 1976 C CA . PRO B 1 77 ? -2.215 22.016 -24.062 1 33.03 77 PRO B CA 1
ATOM 1977 C C . PRO B 1 77 ? -2.961 20.688 -24.125 1 33.03 77 PRO B C 1
ATOM 1979 O O . PRO B 1 77 ? -2.451 19.656 -23.656 1 33.03 77 PRO B O 1
ATOM 1982 N N . PRO B 1 78 ? -4.336 20.641 -24.281 1 33.25 78 PRO B N 1
ATOM 1983 C CA . PRO B 1 78 ? -5.289 19.531 -24.344 1 33.25 78 PRO B CA 1
ATOM 1984 C C . PRO B 1 78 ? -4.746 18.312 -25.078 1 33.25 78 PRO B C 1
ATOM 1986 O O . PRO B 1 78 ? -5.188 17.188 -24.844 1 33.25 78 PRO B O 1
ATOM 1989 N N . ARG B 1 79 ? -3.912 18.516 -26.094 1 35.66 79 ARG B N 1
ATOM 1990 C CA . ARG B 1 79 ? -3.76 17.516 -27.141 1 35.66 79 ARG B CA 1
ATOM 1991 C C . ARG B 1 79 ? -3.004 16.297 -26.641 1 35.66 79 ARG B C 1
ATOM 1993 O O . ARG B 1 79 ? -3.357 15.164 -26.969 1 35.66 79 ARG B O 1
ATOM 2000 N N . ASN B 1 80 ? -1.64 16.328 -26.172 1 34.25 80 ASN B N 1
ATOM 2001 C CA . ASN B 1 80 ? -0.648 15.266 -26.047 1 34.25 80 ASN B CA 1
ATOM 2002 C C . ASN B 1 80 ? -0.664 14.656 -24.641 1 34.25 80 ASN B C 1
ATOM 2004 O O . ASN B 1 80 ? 0.226 13.883 -24.281 1 34.25 80 ASN B O 1
ATOM 2008 N N . ARG B 1 81 ? -1.331 15.047 -23.766 1 35.56 81 ARG B N 1
ATOM 2009 C CA . ARG B 1 81 ? -1.248 14.734 -22.344 1 35.56 81 ARG B CA 1
ATOM 2010 C C . ARG B 1 81 ? -1.638 13.281 -22.078 1 35.56 81 ARG B C 1
ATOM 2012 O O . ARG B 1 81 ? -1.29 12.719 -21.031 1 35.56 81 ARG B O 1
ATOM 2019 N N . TRP B 1 82 ? -2.533 12.68 -22.844 1 37.28 82 TRP B N 1
ATOM 2020 C CA . TRP B 1 82 ? -3.15 11.367 -22.719 1 37.28 82 TRP B CA 1
ATOM 2021 C C . TRP B 1 82 ? -2.111 10.258 -22.875 1 37.28 82 TRP B C 1
ATOM 2023 O O . TRP B 1 82 ? -2.426 9.078 -22.734 1 37.28 82 TRP B O 1
ATOM 2033 N N . PHE B 1 83 ? -0.928 10.422 -23.297 1 34.12 83 PHE B N 1
ATOM 2034 C CA . PHE B 1 83 ? -0.042 9.375 -23.781 1 34.12 83 PHE B CA 1
ATOM 2035 C C . PHE B 1 83 ? 0.469 8.516 -22.641 1 34.12 83 PHE B C 1
ATOM 2037 O O . PHE B 1 83 ? 0.684 7.316 -22.797 1 34.12 83 PHE B O 1
ATOM 2044 N N . LEU B 1 84 ? 0.61 9.102 -21.5 1 35.81 84 LEU B N 1
ATOM 2045 C CA . LEU B 1 84 ? 1.444 8.266 -20.641 1 35.81 84 LEU B CA 1
ATOM 2046 C C . LEU B 1 84 ? 0.676 7.043 -20.156 1 35.81 84 LEU B C 1
ATOM 2048 O O . LEU B 1 84 ? 1.203 5.93 -20.156 1 35.81 84 LEU B O 1
ATOM 2052 N N . VAL B 1 85 ? -0.523 7.328 -19.516 1 38.72 85 VAL B N 1
ATOM 2053 C CA . VAL B 1 85 ? -1.094 6.191 -18.797 1 38.72 85 VAL B CA 1
ATOM 2054 C C . VAL B 1 85 ? -1.552 5.129 -19.797 1 38.72 85 VAL B C 1
ATOM 2056 O O . VAL B 1 85 ? -1.367 3.93 -19.562 1 38.72 85 VAL B O 1
ATOM 2059 N N . ILE B 1 86 ? -2.279 5.562 -20.797 1 38.62 86 ILE B N 1
ATOM 2060 C CA . ILE B 1 86 ? -2.979 4.637 -21.688 1 38.62 86 ILE B CA 1
ATOM 2061 C C . ILE B 1 86 ? -1.968 3.896 -22.562 1 38.62 86 ILE B C 1
ATOM 2063 O O . ILE B 1 86 ? -2.285 2.857 -23.141 1 38.62 86 ILE B O 1
ATOM 2067 N N . GLY B 1 87 ? -0.989 4.621 -22.922 1 37.19 87 GLY B N 1
ATOM 2068 C CA . GLY B 1 87 ? -0.082 3.939 -23.828 1 37.19 87 GLY B CA 1
ATOM 2069 C C . GLY B 1 87 ? 0.243 2.523 -23.391 1 37.19 87 GLY B C 1
ATOM 2070 O O . GLY B 1 87 ? 0.704 1.712 -24.203 1 37.19 87 GLY B O 1
ATOM 2071 N N . VAL B 1 88 ? 0.171 2.379 -22.094 1 39.03 88 VAL B N 1
ATOM 2072 C CA . VAL B 1 88 ? 0.714 1.092 -21.672 1 39.03 88 VAL B CA 1
ATOM 2073 C C . VAL B 1 88 ? -0.241 -0.03 -22.062 1 39.03 88 VAL B C 1
ATOM 2075 O O . VAL B 1 88 ? 0.172 -1.184 -22.203 1 39.03 88 VAL B O 1
ATOM 2078 N N . PHE B 1 89 ? -1.61 0.337 -22.188 1 41.34 89 PHE B N 1
ATOM 2079 C CA . PHE B 1 89 ? -2.535 -0.785 -22.281 1 41.34 89 PHE B CA 1
ATOM 2080 C C . PHE B 1 89 ? -2.545 -1.35 -23.703 1 41.34 89 PHE B C 1
ATOM 2082 O O . PHE B 1 89 ? -3.367 -2.209 -24.031 1 41.34 89 PHE B O 1
ATOM 2089 N N . MET B 1 90 ? -2.172 -0.572 -24.609 1 37.38 90 MET B N 1
ATOM 2090 C CA . MET B 1 90 ? -2.357 -1.099 -25.953 1 37.38 90 MET B CA 1
ATOM 2091 C C . MET B 1 90 ? -1.783 -2.506 -26.078 1 37.38 90 MET B C 1
ATOM 2093 O O . MET B 1 90 ? -1.442 -2.951 -27.172 1 37.38 90 MET B O 1
ATOM 2097 N N . GLU B 1 91 ? -1.4 -3.137 -24.953 1 43.97 91 GLU B N 1
ATOM 2098 C CA . GLU B 1 91 ? -0.546 -4.285 -25.25 1 43.97 91 GLU B CA 1
ATOM 2099 C C . GLU B 1 91 ? -1.377 -5.504 -25.641 1 43.97 91 GLU B C 1
ATOM 2101 O O . GLU B 1 91 ? -2.52 -5.648 -25.188 1 43.97 91 GLU B O 1
ATOM 2106 N N . ARG B 1 92 ? -0.979 -6.176 -26.688 1 43.88 92 ARG B N 1
ATOM 2107 C CA . ARG B 1 92 ? -1.346 -7.328 -27.516 1 43.88 92 ARG B CA 1
ATOM 2108 C C . ARG B 1 92 ? -1.691 -8.531 -26.641 1 43.88 92 ARG B C 1
ATOM 2110 O O . ARG B 1 92 ? -2.498 -9.375 -27.031 1 43.88 92 ARG B O 1
ATOM 2117 N N . ASP B 1 93 ? -0.947 -8.805 -25.547 1 51.34 93 ASP B N 1
ATOM 2118 C CA . ASP B 1 93 ? -1.419 -9.961 -24.797 1 51.34 93 ASP B CA 1
ATOM 2119 C C . ASP B 1 93 ? -2.58 -9.578 -23.875 1 51.34 93 ASP B C 1
ATOM 2121 O O . ASP B 1 93 ? -2.391 -9.398 -22.672 1 51.34 93 ASP B O 1
ATOM 2125 N N . LEU B 1 94 ? -3.67 -9.32 -24.641 1 61.47 94 LEU B N 1
ATOM 2126 C CA . LEU B 1 94 ? -4.902 -8.883 -23.984 1 61.47 94 LEU B CA 1
ATOM 2127 C C . LEU B 1 94 ? -5.344 -9.891 -22.922 1 61.47 94 LEU B C 1
ATOM 2129 O O . LEU B 1 94 ? -6.004 -9.523 -21.953 1 61.47 94 LEU B O 1
ATOM 2133 N N . GLN B 1 95 ? -4.789 -11.18 -23.188 1 61.84 95 GLN B N 1
ATOM 2134 C CA . GLN B 1 95 ? -5.281 -12.203 -22.266 1 61.84 95 GLN B CA 1
ATOM 2135 C C . GLN B 1 95 ? -4.789 -11.938 -20.844 1 61.84 95 GLN B C 1
ATOM 2137 O O . GLN B 1 95 ? -5.523 -12.164 -19.875 1 61.84 95 GLN B O 1
ATOM 2142 N N . ALA B 1 96 ? -3.582 -11.469 -20.859 1 70.44 96 ALA B N 1
ATOM 2143 C CA . ALA B 1 96 ? -3.016 -11.219 -19.531 1 70.44 96 ALA B CA 1
ATOM 2144 C C . ALA B 1 96 ? -3.682 -10.023 -18.859 1 70.44 96 ALA B C 1
ATOM 2146 O O . ALA B 1 96 ? -3.633 -9.875 -17.641 1 70.44 96 ALA B O 1
ATOM 2147 N N . TRP B 1 97 ? -4.328 -9.305 -19.594 1 74.12 97 TRP B N 1
ATOM 2148 C CA . TRP B 1 97 ? -4.941 -8.086 -19.078 1 74.12 97 TRP B CA 1
ATOM 2149 C C . TRP B 1 97 ? -6.445 -8.266 -18.906 1 74.12 97 TRP B C 1
ATOM 2151 O O . TRP B 1 97 ? -7.117 -7.41 -18.312 1 74.12 97 TRP B O 1
ATOM 2161 N N . LEU B 1 98 ? -6.867 -9.391 -19.391 1 73.25 98 LEU B N 1
ATOM 2162 C CA . LEU B 1 98 ? -8.312 -9.586 -19.344 1 73.25 98 LEU B CA 1
ATOM 2163 C C . LEU B 1 98 ? -8.75 -10.094 -17.969 1 73.25 98 LEU B C 1
ATOM 2165 O O . LEU B 1 98 ? -8.109 -10.977 -17.391 1 73.25 98 LEU B O 1
ATOM 2169 N N . VAL B 1 99 ? -9.672 -9.453 -17.51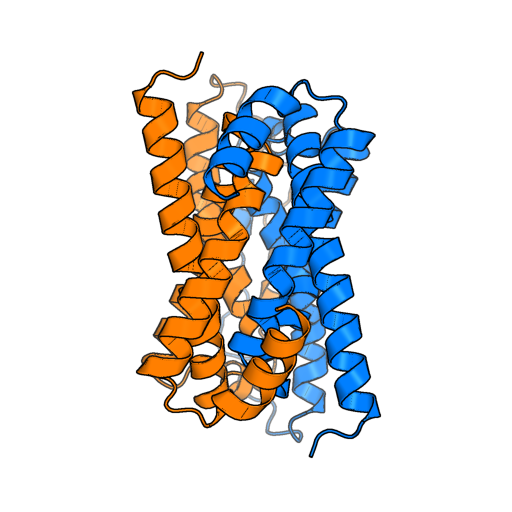6 1 76 99 VAL B N 1
ATOM 2170 C CA . VAL B 1 99 ? -10.398 -9.961 -16.344 1 76 99 VAL B CA 1
ATOM 2171 C C . VAL B 1 99 ? -11.5 -10.922 -16.812 1 76 99 VAL B C 1
ATOM 2173 O O . VAL B 1 99 ? -12.367 -10.539 -17.594 1 76 99 VAL B O 1
ATOM 2176 N N . ARG B 1 100 ? -11.5 -12.18 -16.344 1 78.31 100 ARG B N 1
ATOM 2177 C CA . ARG B 1 100 ? -12.289 -13.25 -16.953 1 78.31 100 ARG B CA 1
ATOM 2178 C C . ARG B 1 100 ? -13.445 -13.656 -16.047 1 78.31 100 ARG B C 1
ATOM 2180 O O . ARG B 1 100 ? -14.406 -14.281 -16.5 1 78.31 100 ARG B O 1
ATOM 2187 N N . SER B 1 101 ? -13.438 -13.391 -14.898 1 83.56 101 SER B N 1
ATOM 2188 C CA . SER B 1 101 ? -14.453 -13.883 -13.977 1 83.56 101 SER B CA 1
ATOM 2189 C C . SER B 1 101 ? -14.844 -12.805 -12.969 1 83.56 101 SER B C 1
ATOM 2191 O O . SER B 1 101 ? -14.156 -11.789 -12.828 1 83.56 101 SER B O 1
ATOM 2193 N N . GLY B 1 102 ? -16 -13.031 -12.328 1 86.88 102 GLY B N 1
ATOM 2194 C CA . GLY B 1 102 ? -16.453 -12.141 -11.266 1 86.88 102 GLY B CA 1
ATOM 2195 C C . GLY B 1 102 ? -15.492 -12.086 -10.094 1 86.88 102 GLY B C 1
ATOM 2196 O O . GLY B 1 102 ? -15.312 -11.031 -9.477 1 86.88 102 GLY B O 1
ATOM 2197 N N . GLY B 1 103 ? -14.867 -13.203 -9.859 1 89.75 103 GLY B N 1
ATOM 2198 C CA . GLY B 1 103 ? -13.875 -13.242 -8.797 1 89.75 103 GLY B CA 1
ATOM 2199 C C . GLY B 1 103 ? -12.656 -12.391 -9.078 1 89.75 103 GLY B C 1
ATOM 2200 O O . GLY B 1 103 ? -12.148 -11.703 -8.18 1 89.75 103 GLY B O 1
ATOM 2201 N N . GLU B 1 104 ? -12.234 -12.461 -10.297 1 90.69 104 GLU B N 1
ATOM 2202 C CA . GLU B 1 104 ? -11.117 -11.617 -10.703 1 90.69 104 GLU B CA 1
ATOM 2203 C C . GLU B 1 104 ? -11.477 -10.141 -10.609 1 90.69 104 GLU B C 1
ATOM 2205 O O . GLU B 1 104 ? -10.664 -9.328 -10.156 1 90.69 104 GLU B O 1
ATOM 2210 N N . LEU B 1 105 ? -12.688 -9.883 -11.031 1 89.69 105 LEU B N 1
ATOM 2211 C CA . LEU B 1 105 ? -13.141 -8.5 -10.953 1 89.69 105 LEU B CA 1
ATOM 2212 C C . LEU B 1 105 ? -13.211 -8.031 -9.508 1 89.69 105 LEU B C 1
ATOM 2214 O O . LEU B 1 105 ? -12.758 -6.926 -9.195 1 89.69 105 LEU B O 1
ATOM 2218 N N . PHE B 1 106 ? -13.773 -8.781 -8.688 1 92.62 106 PHE B N 1
ATOM 2219 C CA . PHE B 1 106 ? -13.836 -8.453 -7.27 1 92.62 106 PHE B CA 1
ATOM 2220 C C . PHE B 1 106 ? -12.445 -8.219 -6.699 1 92.62 106 PHE B C 1
ATOM 2222 O O . PHE B 1 106 ? -12.234 -7.27 -5.941 1 92.62 106 PHE B O 1
ATOM 2229 N N . SER B 1 107 ? -11.508 -9.07 -7.117 1 94.44 107 SER B N 1
ATOM 2230 C CA . SER B 1 107 ? -10.156 -8.977 -6.574 1 94.44 107 SER B CA 1
ATOM 2231 C C . SER B 1 107 ? -9.484 -7.672 -6.992 1 94.44 107 SER B C 1
ATOM 2233 O O . SER B 1 107 ? -8.82 -7.023 -6.184 1 94.44 107 SER B O 1
ATOM 2235 N N . VAL B 1 108 ? -9.695 -7.297 -8.203 1 93.44 108 VAL B N 1
ATOM 2236 C CA . VAL B 1 108 ? -9.094 -6.062 -8.703 1 93.44 108 VAL B CA 1
ATOM 2237 C C . VAL B 1 108 ? -9.742 -4.859 -8.023 1 93.44 108 VAL B C 1
ATOM 2239 O O . VAL B 1 108 ? -9.047 -3.92 -7.621 1 93.44 108 VAL B O 1
ATOM 2242 N N . PHE B 1 109 ? -11.047 -4.883 -7.801 1 94.06 109 PHE B N 1
ATOM 2243 C CA . PHE B 1 109 ? -11.758 -3.799 -7.133 1 94.06 109 PHE B CA 1
ATOM 2244 C C . PHE B 1 109 ? -11.328 -3.688 -5.676 1 94.06 109 PHE B C 1
ATOM 2246 O O . PHE B 1 109 ? -11.086 -2.588 -5.176 1 94.06 109 PHE B O 1
ATOM 2253 N N . TYR B 1 110 ? -11.242 -4.789 -5.09 1 95.69 110 TYR B N 1
ATOM 2254 C CA . TYR B 1 110 ? -10.828 -4.766 -3.691 1 95.69 110 TYR B CA 1
ATOM 2255 C C . TYR B 1 110 ? -9.414 -4.227 -3.549 1 95.69 110 TYR B C 1
ATOM 2257 O O . TYR B 1 110 ? -9.141 -3.396 -2.676 1 95.69 110 TYR B O 1
ATOM 2265 N N . ALA B 1 111 ? -8.523 -4.672 -4.391 1 95.62 111 ALA B N 1
ATOM 2266 C CA . ALA B 1 111 ? -7.125 -4.258 -4.344 1 95.62 111 ALA B CA 1
ATOM 2267 C C . ALA B 1 111 ? -6.984 -2.76 -4.594 1 95.62 111 ALA B C 1
ATOM 2269 O O . ALA B 1 111 ? -6.234 -2.074 -3.893 1 95.62 111 ALA B O 1
ATOM 2270 N N . GLY B 1 112 ? -7.66 -2.271 -5.527 1 95.12 112 GLY B N 1
ATOM 2271 C CA . GLY B 1 112 ? -7.512 -0.881 -5.922 1 95.12 112 GLY B CA 1
ATOM 2272 C C . GLY B 1 112 ? -8.312 0.074 -5.059 1 95.12 112 GLY B C 1
ATOM 2273 O O . GLY B 1 112 ? -7.801 1.106 -4.625 1 95.12 112 GLY B O 1
ATOM 2274 N N . ILE B 1 113 ? -9.539 -0.26 -4.762 1 93.38 113 ILE B N 1
ATOM 2275 C CA . ILE B 1 113 ? -10.445 0.654 -4.074 1 93.38 113 ILE B CA 1
ATOM 2276 C C . ILE B 1 113 ? -10.211 0.576 -2.568 1 93.38 113 ILE B C 1
ATOM 2278 O O . ILE B 1 113 ? -9.914 1.587 -1.926 1 93.38 113 ILE B O 1
ATOM 2282 N N . VAL B 1 114 ? -10.234 -0.625 -2.08 1 92.75 114 VAL B N 1
ATOM 2283 C CA . VAL B 1 114 ? -10.188 -0.79 -0.631 1 92.75 114 VAL B CA 1
ATOM 2284 C C . VAL B 1 114 ? -8.742 -0.784 -0.151 1 92.75 114 VAL B C 1
ATOM 2286 O O . VAL B 1 114 ? -8.344 0.081 0.632 1 92.75 114 VAL B O 1
ATOM 2289 N N . ALA B 1 115 ? -7.922 -1.64 -0.727 1 93.38 115 ALA B N 1
ATOM 2290 C CA . ALA B 1 115 ? -6.594 -1.892 -0.172 1 93.38 115 ALA B CA 1
ATOM 2291 C C . ALA B 1 115 ? -5.598 -0.836 -0.641 1 93.38 115 ALA B C 1
ATOM 2293 O O . ALA B 1 115 ? -4.457 -0.802 -0.174 1 93.38 115 ALA B O 1
ATOM 2294 N N . SER B 1 116 ? -6.008 0.057 -1.498 1 93.69 116 SER B N 1
ATOM 2295 C CA . SER B 1 116 ? -5.109 1.115 -1.949 1 93.69 116 SER B CA 1
ATOM 2296 C C . SER B 1 116 ? -5.77 2.486 -1.832 1 93.69 116 SER B C 1
ATOM 2298 O O . SER B 1 116 ? -5.52 3.221 -0.873 1 93.69 116 SER B O 1
ATOM 2300 N N . GLY B 1 117 ? -6.773 2.762 -2.611 1 92.94 117 GLY B N 1
ATOM 2301 C CA . GLY B 1 117 ? -7.414 4.066 -2.598 1 92.94 117 GLY B CA 1
ATOM 2302 C C . GLY B 1 117 ? -7.832 4.512 -1.208 1 92.94 117 GLY B C 1
ATOM 2303 O O . GLY B 1 117 ? -7.227 5.418 -0.633 1 92.94 117 GLY B O 1
ATOM 2304 N N . ILE B 1 118 ? -8.703 3.832 -0.628 1 92.69 118 ILE B N 1
ATOM 2305 C CA . ILE B 1 118 ? -9.25 4.195 0.675 1 92.69 118 ILE B CA 1
ATOM 2306 C C . ILE B 1 118 ? -8.195 3.977 1.755 1 92.69 118 ILE B C 1
ATOM 2308 O O . ILE B 1 118 ? -7.969 4.844 2.602 1 92.69 118 ILE B O 1
ATOM 2312 N N . ALA B 1 119 ? -7.551 2.904 1.683 1 94.44 119 ALA B N 1
ATOM 2313 C CA . ALA B 1 119 ? -6.602 2.535 2.732 1 94.44 119 ALA B CA 1
ATOM 2314 C C . ALA B 1 119 ? -5.477 3.561 2.84 1 94.44 119 ALA B C 1
ATOM 2316 O O . ALA B 1 119 ? -5.145 4.016 3.936 1 94.44 119 ALA B O 1
ATOM 2317 N N . PHE B 1 120 ? -4.984 4.023 1.759 1 92.75 120 PHE B N 1
ATOM 2318 C CA . PHE B 1 120 ? -3.846 4.934 1.829 1 92.75 120 PHE B CA 1
ATOM 2319 C C . PHE B 1 120 ? -4.297 6.34 2.189 1 92.75 120 PHE B C 1
ATOM 2321 O O . PHE B 1 120 ? -3.588 7.07 2.887 1 92.75 120 PHE B O 1
ATOM 2328 N N . ALA B 1 121 ? -5.449 6.684 1.729 1 92.88 121 ALA B N 1
ATOM 2329 C CA . ALA B 1 121 ? -5.984 7.98 2.143 1 92.88 121 ALA B CA 1
ATOM 2330 C C . ALA B 1 121 ? -6.199 8.023 3.652 1 92.88 121 ALA B C 1
ATOM 2332 O O . ALA B 1 121 ? -5.82 9 4.309 1 92.88 121 ALA B O 1
ATOM 2333 N N . VAL B 1 122 ? -6.73 6.969 4.141 1 94 122 VAL B N 1
ATOM 2334 C CA . VAL B 1 122 ? -7.008 6.891 5.574 1 94 122 VAL B CA 1
ATOM 2335 C C . VAL B 1 122 ? -5.699 6.785 6.352 1 94 122 VAL B C 1
ATOM 2337 O O . VAL B 1 122 ? -5.551 7.391 7.414 1 94 122 VAL B O 1
ATOM 2340 N N . GLN B 1 123 ? -4.766 6.055 5.852 1 95 123 GLN B N 1
ATOM 2341 C CA . GLN B 1 123 ? -3.48 5.902 6.527 1 95 123 GLN B CA 1
ATOM 2342 C C . GLN B 1 123 ? -2.76 7.242 6.645 1 95 123 GLN B C 1
ATOM 2344 O O . GLN B 1 123 ? -2.217 7.566 7.703 1 95 123 GLN B O 1
ATOM 2349 N N . ILE B 1 124 ? -2.77 7.969 5.578 1 93.5 124 ILE B N 1
ATOM 2350 C CA . ILE B 1 124 ? -2.119 9.273 5.59 1 93.5 124 ILE B CA 1
ATOM 2351 C C . ILE B 1 124 ? -2.85 10.203 6.559 1 93.5 124 ILE B C 1
ATOM 2353 O O . ILE B 1 124 ? -2.217 10.977 7.281 1 93.5 124 ILE B O 1
ATOM 2357 N N . TRP B 1 125 ? -4.152 10.117 6.559 1 91.44 125 TRP B N 1
ATOM 2358 C CA . TRP B 1 125 ? -4.941 10.914 7.488 1 91.44 125 TRP B CA 1
ATOM 2359 C C . TRP B 1 125 ? -4.605 10.57 8.93 1 91.44 125 TRP B C 1
ATOM 2361 O O . TRP B 1 125 ? -4.488 11.453 9.781 1 91.44 125 TRP B O 1
ATOM 2371 N N . CYS B 1 126 ? -4.41 9.32 9.156 1 92.12 126 CYS B N 1
ATOM 2372 C CA . CYS B 1 126 ? -4.086 8.883 10.508 1 92.12 126 CYS B CA 1
ATOM 2373 C C . CYS B 1 126 ? -2.674 9.305 10.898 1 92.12 126 CYS B C 1
ATOM 2375 O O . CYS B 1 126 ? -2.41 9.602 12.062 1 92.12 126 CYS B O 1
ATOM 2377 N N . ILE B 1 127 ? -1.79 9.297 9.961 1 91.19 127 ILE B N 1
ATOM 2378 C CA . ILE B 1 127 ? -0.437 9.773 10.234 1 91.19 127 ILE B CA 1
ATOM 2379 C C . ILE B 1 127 ? -0.465 11.258 10.555 1 91.19 127 ILE B C 1
ATOM 2381 O O . ILE B 1 127 ? 0.241 11.719 11.461 1 91.19 127 ILE B O 1
ATOM 2385 N N . ASP B 1 128 ? -1.335 11.922 9.898 1 88.56 128 ASP B N 1
ATOM 2386 C CA . ASP B 1 128 ? -1.467 13.359 10.094 1 88.56 128 ASP B CA 1
ATOM 2387 C C . ASP B 1 128 ? -2.064 13.672 11.469 1 88.56 128 ASP B C 1
ATOM 2389 O O . ASP B 1 128 ? -1.592 14.578 12.164 1 88.56 128 ASP B O 1
ATOM 2393 N N . ARG B 1 129 ? -3.072 12.969 11.805 1 87.62 129 ARG B N 1
ATOM 2394 C CA . ARG B 1 129 ? -3.789 13.227 13.055 1 87.62 129 ARG B CA 1
ATOM 2395 C C . ARG B 1 129 ? -3.051 12.617 14.242 1 87.62 129 ARG B C 1
ATOM 2397 O O . ARG B 1 129 ? -3.133 13.133 15.359 1 87.62 129 ARG B O 1
ATOM 2404 N N . GLY B 1 130 ? -2.402 11.625 13.945 1 87.88 130 GLY B N 1
ATOM 2405 C CA . GLY B 1 130 ? -1.625 10.953 14.969 1 87.88 130 GLY B CA 1
ATOM 2406 C C . GLY B 1 130 ? -0.128 11.047 14.742 1 87.88 130 GLY B C 1
ATOM 2407 O O . GLY B 1 130 ? 0.446 12.133 14.797 1 87.88 130 GLY B O 1
ATOM 2408 N N . SER B 1 131 ? 0.492 9.914 14.414 1 88.75 131 SER B N 1
ATOM 2409 C CA . SER B 1 131 ? 1.92 9.805 14.141 1 88.75 131 SER B CA 1
ATOM 2410 C C . SER B 1 131 ? 2.24 8.523 13.375 1 88.75 131 SER B C 1
ATOM 2412 O O . SER B 1 131 ? 1.422 7.605 13.328 1 88.75 131 SER B O 1
ATOM 2414 N N . PRO B 1 132 ? 3.367 8.578 12.766 1 90.81 132 PRO B N 1
ATOM 2415 C CA . PRO B 1 132 ? 3.787 7.336 12.102 1 90.81 132 PRO B CA 1
ATOM 2416 C C . PRO B 1 132 ? 3.846 6.148 13.062 1 90.81 132 PRO B C 1
ATOM 2418 O O . PRO B 1 132 ? 3.484 5.031 12.688 1 90.81 132 PRO B O 1
ATOM 2421 N N . VAL B 1 133 ? 4.246 6.363 14.234 1 88.94 133 VAL B N 1
ATOM 2422 C CA . VAL B 1 133 ? 4.352 5.297 15.227 1 88.94 133 VAL B CA 1
ATOM 2423 C C . VAL B 1 133 ? 2.955 4.789 15.578 1 88.94 133 VAL B C 1
ATOM 2425 O O . VAL B 1 133 ? 2.742 3.582 15.711 1 88.94 133 VAL B O 1
ATOM 2428 N N . PHE B 1 134 ? 2.023 5.664 15.719 1 88.88 134 PHE B N 1
ATOM 2429 C CA . PHE B 1 134 ? 0.643 5.301 16.016 1 88.88 134 PHE B CA 1
ATOM 2430 C C . PHE B 1 134 ? 0.098 4.348 14.953 1 88.88 134 PHE B C 1
ATOM 2432 O O . PHE B 1 134 ? -0.559 3.359 15.281 1 88.88 134 PHE B O 1
ATOM 2439 N N . VAL B 1 135 ? 0.365 4.602 13.758 1 92.06 135 VAL B N 1
ATOM 2440 C CA . VAL B 1 135 ? -0.135 3.789 12.656 1 92.06 135 VAL B CA 1
ATOM 2441 C C . VAL B 1 135 ? 0.598 2.451 12.625 1 92.06 135 VAL B C 1
ATOM 2443 O O . VAL B 1 135 ? -0.025 1.398 12.461 1 92.06 135 VAL B O 1
ATOM 2446 N N . ALA B 1 136 ? 1.879 2.469 12.891 1 91.38 136 ALA B N 1
ATOM 2447 C CA . ALA B 1 136 ? 2.711 1.273 12.773 1 91.38 136 ALA B CA 1
ATOM 2448 C C . ALA B 1 136 ? 2.383 0.265 13.875 1 91.38 136 ALA B C 1
ATOM 2450 O O . ALA B 1 136 ? 2.498 -0.945 13.664 1 91.38 136 ALA B O 1
ATOM 2451 N N . VAL B 1 137 ? 1.919 0.664 14.977 1 90.31 137 VAL B N 1
ATOM 2452 C CA . VAL B 1 137 ? 1.693 -0.222 16.109 1 90.31 137 VAL B CA 1
ATOM 2453 C C . VAL B 1 137 ? 0.492 -1.123 15.836 1 90.31 137 VAL B C 1
ATOM 2455 O O . VAL B 1 137 ? 0.303 -2.141 16.5 1 90.31 137 VAL B O 1
ATOM 2458 N N . TYR B 1 138 ? -0.297 -0.857 14.875 1 92.38 138 TYR B N 1
ATOM 2459 C CA . TYR B 1 138 ? -1.474 -1.662 14.562 1 92.38 138 TYR B CA 1
ATOM 2460 C C . TYR B 1 138 ? -1.142 -2.744 13.547 1 92.38 138 TYR B C 1
ATOM 2462 O O . TYR B 1 138 ? -1.953 -3.639 13.289 1 92.38 138 TYR B O 1
ATOM 2470 N N . GLN B 1 139 ? 0.07 -2.76 13.047 1 90.44 139 GLN B N 1
ATOM 2471 C CA . GLN B 1 139 ? 0.434 -3.654 11.953 1 90.44 139 GLN B CA 1
ATOM 2472 C C . GLN B 1 139 ? 0.412 -5.113 12.406 1 90.44 139 GLN B C 1
ATOM 2474 O O . GLN B 1 139 ? -0.002 -5.996 11.656 1 90.44 139 GLN B O 1
ATOM 2479 N N . PRO B 1 140 ? 0.791 -5.41 13.656 1 88.44 140 PRO B N 1
ATOM 2480 C CA . PRO B 1 140 ? 0.696 -6.805 14.094 1 88.44 140 PRO B CA 1
ATOM 2481 C C . PRO B 1 140 ? -0.732 -7.344 14.047 1 88.44 140 PRO B C 1
ATOM 2483 O O . PRO B 1 140 ? -0.935 -8.555 13.906 1 88.44 140 PRO B O 1
ATOM 2486 N N . VAL B 1 141 ? -1.71 -6.496 14.156 1 90.81 141 VAL B N 1
ATOM 2487 C CA . VAL B 1 141 ? -3.102 -6.918 14.023 1 90.81 141 VAL B CA 1
ATOM 2488 C C . VAL B 1 141 ? -3.328 -7.508 12.633 1 90.81 141 VAL B C 1
ATOM 2490 O O . VAL B 1 141 ? -4.016 -8.523 12.492 1 90.81 141 VAL B O 1
ATOM 2493 N N . GLN B 1 142 ? -2.725 -6.859 11.656 1 93.06 142 GLN B N 1
ATOM 2494 C CA . GLN B 1 142 ? -2.838 -7.359 10.297 1 93.06 142 GLN B CA 1
ATOM 2495 C C . GLN B 1 142 ? -2.295 -8.781 10.18 1 93.06 142 GLN B C 1
ATOM 2497 O O . GLN B 1 142 ? -2.914 -9.641 9.547 1 93.06 142 GLN B O 1
ATOM 2502 N N . THR B 1 143 ? -1.141 -9.016 10.766 1 90.62 143 THR B N 1
ATOM 2503 C CA . THR B 1 143 ? -0.521 -10.336 10.727 1 90.62 143 THR B CA 1
ATOM 2504 C C . THR B 1 143 ? -1.439 -11.383 11.352 1 90.62 143 THR B C 1
ATOM 2506 O O . THR B 1 143 ? -1.63 -12.461 10.789 1 90.62 143 THR B O 1
ATOM 2509 N N . LEU B 1 144 ? -2.004 -11.047 12.461 1 90.38 144 LEU B N 1
ATOM 2510 C CA . LEU B 1 144 ? -2.887 -11.961 13.172 1 90.38 144 LEU B CA 1
ATOM 2511 C C . LEU B 1 144 ? -4.113 -12.297 12.336 1 90.38 144 LEU B C 1
ATOM 2513 O O . LEU B 1 144 ? -4.496 -13.469 12.227 1 90.38 144 LEU B O 1
ATOM 2517 N N . VAL B 1 145 ? -4.691 -11.367 11.75 1 91.94 145 VAL B N 1
ATOM 2518 C CA . VAL B 1 145 ? -5.898 -11.562 10.953 1 91.94 145 VAL B CA 1
ATOM 2519 C C . VAL B 1 145 ? -5.582 -12.414 9.734 1 91.94 145 VAL B C 1
ATOM 2521 O O . VAL B 1 145 ? -6.359 -13.305 9.367 1 91.94 145 VAL B O 1
ATOM 2524 N N . VAL B 1 146 ? -4.438 -12.195 9.117 1 91.19 146 VAL B N 1
ATOM 2525 C CA . VAL B 1 146 ? -4.062 -12.969 7.938 1 91.19 146 VAL B CA 1
ATOM 2526 C C . VAL B 1 146 ? -3.893 -14.438 8.32 1 91.19 146 VAL B C 1
ATOM 2528 O O . VAL B 1 146 ? -4.336 -15.328 7.59 1 91.19 146 VAL B O 1
ATOM 2531 N N . VAL B 1 147 ? -3.322 -14.719 9.469 1 86.62 147 VAL B N 1
ATOM 2532 C CA . VAL B 1 147 ? -3.098 -16.094 9.914 1 86.62 147 VAL B CA 1
ATOM 2533 C C . VAL B 1 147 ? -4.438 -16.781 10.172 1 86.62 147 VAL B C 1
ATOM 2535 O O . VAL B 1 147 ? -4.633 -17.938 9.797 1 86.62 147 VAL B O 1
ATOM 2538 N N . ILE B 1 148 ? -5.281 -16.062 10.773 1 87 148 ILE B N 1
ATOM 2539 C CA . ILE B 1 148 ? -6.605 -16.609 11.055 1 87 148 ILE B CA 1
ATOM 2540 C C . ILE B 1 148 ? -7.336 -16.906 9.742 1 87 148 ILE B C 1
ATOM 2542 O O . ILE B 1 148 ? -7.922 -17.969 9.586 1 87 148 ILE B O 1
ATOM 2546 N N . MET B 1 149 ? -7.281 -16.016 8.781 1 86.25 149 MET B N 1
ATOM 2547 C CA . MET B 1 149 ? -7.949 -16.188 7.492 1 86.25 149 MET B CA 1
ATOM 2548 C C . MET B 1 149 ? -7.344 -17.359 6.715 1 86.25 149 MET B C 1
ATOM 2550 O O . MET B 1 149 ? -8.07 -18.109 6.055 1 86.25 149 MET B O 1
ATOM 2554 N N . ALA B 1 150 ? -6.082 -17.359 6.754 1 80.44 150 ALA B N 1
ATOM 2555 C CA . ALA B 1 150 ? -5.406 -18.453 6.059 1 80.44 150 ALA B CA 1
ATOM 2556 C C . ALA B 1 150 ? -5.793 -19.797 6.648 1 80.44 150 ALA B C 1
ATOM 2558 O O . ALA B 1 150 ? -5.941 -20.781 5.918 1 80.44 150 ALA B O 1
ATOM 2559 N N . SER B 1 151 ? -5.965 -19.891 7.828 1 77.88 151 SER B N 1
ATOM 2560 C CA . SER B 1 151 ? -6.363 -21.125 8.492 1 77.88 151 SER B CA 1
ATOM 2561 C C . SER B 1 151 ? -7.805 -21.5 8.156 1 77.88 151 SER B C 1
ATOM 2563 O O . SER B 1 151 ? -8.125 -22.672 8 1 77.88 151 SER B O 1
ATOM 2565 N N . ALA B 1 152 ? -8.68 -20.609 8.086 1 76.25 152 ALA B N 1
ATOM 2566 C CA . ALA B 1 152 ? -10.094 -20.844 7.84 1 76.25 152 ALA B CA 1
ATOM 2567 C C . ALA B 1 152 ? -10.359 -21.125 6.359 1 76.25 152 ALA B C 1
ATOM 2569 O O . ALA B 1 152 ? -11.156 -22 6.02 1 76.25 152 ALA B O 1
ATOM 2570 N N . ALA B 1 153 ? -10.117 -20.344 5.562 1 60.78 153 ALA B N 1
ATOM 2571 C CA . ALA B 1 153 ? -10.508 -20.391 4.156 1 60.78 153 ALA B CA 1
ATOM 2572 C C . ALA B 1 153 ? -9.477 -21.141 3.322 1 60.78 153 ALA B C 1
ATOM 2574 O O . ALA B 1 153 ? -9.828 -21.859 2.389 1 60.78 153 ALA B O 1
ATOM 2575 N N . LEU B 1 154 ? -8.258 -20.562 3.412 1 54.28 154 LEU B N 1
ATOM 2576 C CA . LEU B 1 154 ? -7.336 -21.016 2.381 1 54.28 154 LEU B CA 1
ATOM 2577 C C . LEU B 1 154 ? -6.953 -22.484 2.6 1 54.28 154 LEU B C 1
ATOM 2579 O O . LEU B 1 154 ? -6.375 -23.109 1.716 1 54.28 154 LEU B O 1
ATOM 2583 N N . GLY B 1 155 ? -7.785 -23.266 3.523 1 49.25 155 GLY B N 1
ATOM 2584 C CA . GLY B 1 155 ? -7.445 -24.672 3.672 1 49.25 155 GLY B CA 1
ATOM 2585 C C . GLY B 1 155 ? -5.957 -24.938 3.545 1 49.25 155 GLY B C 1
ATOM 2586 O O . GLY B 1 155 ? -5.547 -26.078 3.297 1 49.25 155 GLY B O 1
ATOM 2587 N N . GLU B 1 156 ? -5.371 -24.188 2.877 1 43.69 156 GLU B N 1
ATOM 2588 C CA . GLU B 1 156 ? -4.004 -24.406 2.42 1 43.69 156 GLU B CA 1
ATOM 2589 C C . GLU B 1 156 ? -3.143 -25 3.527 1 43.69 156 GLU B C 1
ATOM 2591 O O . GLU B 1 156 ? -3.365 -24.734 4.707 1 43.69 156 GLU B O 1
ATOM 2596 N N . GLU B 1 157 ? -2.576 -26.188 3.318 1 39 157 GLU B N 1
ATOM 2597 C CA . GLU B 1 157 ? -1.318 -26.75 3.805 1 39 157 GLU B CA 1
ATOM 2598 C C . GLU B 1 157 ? -0.358 -25.641 4.246 1 39 157 GLU B C 1
ATOM 2600 O O . GLU B 1 157 ? 0.849 -25.875 4.352 1 39 157 GLU B O 1
ATOM 2605 N N . PHE B 1 158 ? -0.643 -24.5 4.199 1 44.97 158 PHE B N 1
ATOM 2606 C CA . PHE B 1 158 ? 0.192 -23.359 4.512 1 44.97 158 PHE B CA 1
ATOM 2607 C C . PHE B 1 158 ? 0.72 -23.438 5.941 1 44.97 158 PHE B C 1
ATOM 2609 O O . PHE B 1 158 ? 1.396 -22.531 6.414 1 44.97 158 PHE B O 1
ATOM 2616 N N . TYR B 1 159 ? 0.148 -24.188 6.719 1 39.5 159 TYR B N 1
ATOM 2617 C CA . TYR B 1 159 ? 0.668 -24.547 8.031 1 39.5 159 TYR B CA 1
ATOM 2618 C C . TYR B 1 159 ? 2.189 -24.656 8.008 1 39.5 159 TYR B C 1
ATOM 2620 O O . TYR B 1 159 ? 2.855 -24.312 8.984 1 39.5 159 TYR B O 1
ATOM 2628 N N . LEU B 1 160 ? 2.605 -25.531 7.062 1 37 160 LEU B N 1
ATOM 2629 C CA . LEU B 1 160 ? 3.961 -26.016 7.316 1 37 160 LEU B CA 1
ATOM 2630 C C . LEU B 1 160 ? 4.949 -24.844 7.352 1 37 160 LEU B C 1
ATOM 2632 O O . LEU B 1 160 ? 5.793 -24.781 8.25 1 37 160 LEU B O 1
ATOM 2636 N N . GLU B 1 161 ? 4.949 -23.984 6.27 1 39.47 161 GLU B N 1
ATOM 2637 C CA . GLU B 1 161 ? 6.09 -23.078 6.125 1 39.47 161 GLU B CA 1
ATOM 2638 C C . GLU B 1 161 ? 5.938 -21.859 7.016 1 39.47 161 GLU B C 1
ATOM 2640 O O . GLU B 1 161 ? 6.918 -21.375 7.594 1 39.47 161 GLU B O 1
ATOM 2645 N N . GLY B 1 162 ? 4.844 -21.297 7.223 1 43.84 162 GLY B N 1
ATOM 2646 C CA . GLY B 1 162 ? 4.602 -20.172 8.109 1 43.84 162 GLY B CA 1
ATOM 2647 C C . GLY B 1 162 ? 4.77 -20.516 9.578 1 43.84 162 GLY B C 1
ATOM 2648 O O . GLY B 1 162 ? 5.312 -19.734 10.352 1 43.84 162 GLY B O 1
ATOM 2649 N N . TYR B 1 163 ? 4.258 -21.625 9.938 1 40.88 163 TYR B N 1
ATOM 2650 C CA . TYR B 1 163 ? 4.5 -22.156 11.273 1 40.88 163 TYR B CA 1
ATOM 2651 C C . TYR B 1 163 ? 5.992 -22.297 11.547 1 40.88 163 TYR B C 1
ATOM 2653 O O . TYR B 1 163 ? 6.461 -22.016 12.648 1 40.88 163 TYR B O 1
ATOM 2661 N N . ASP B 1 164 ? 6.656 -22.828 10.656 1 41.81 164 ASP B N 1
ATOM 2662 C CA . ASP B 1 164 ? 8.086 -22.953 10.922 1 41.81 164 ASP B CA 1
ATOM 2663 C C . ASP B 1 164 ? 8.719 -21.578 11.141 1 41.81 164 ASP B C 1
ATOM 2665 O O . ASP B 1 164 ? 9.555 -21.406 12.039 1 41.81 164 ASP B O 1
ATOM 2669 N N . ILE B 1 165 ? 8.25 -20.656 10.391 1 38.62 165 ILE B N 1
ATOM 2670 C CA . ILE B 1 165 ? 8.859 -19.344 10.523 1 38.62 165 ILE B CA 1
ATOM 2671 C C . ILE B 1 165 ? 8.336 -18.656 11.789 1 38.62 165 ILE B C 1
ATOM 2673 O O . ILE B 1 165 ? 9.086 -17.969 12.484 1 38.62 165 ILE B O 1
ATOM 2677 N N . LEU B 1 166 ? 7.02 -18.766 12.086 1 39.84 166 LEU B N 1
ATOM 2678 C CA . LEU B 1 166 ? 6.523 -18.266 13.359 1 39.84 166 LEU B CA 1
ATOM 2679 C C . LEU B 1 166 ? 7.297 -18.859 14.523 1 39.84 166 LEU B C 1
ATOM 2681 O O . LEU B 1 166 ? 7.523 -18.203 15.539 1 39.84 166 LEU B O 1
ATOM 2685 N N . ARG B 1 167 ? 7.598 -20.078 14.422 1 40.03 167 ARG B N 1
ATOM 2686 C CA . ARG B 1 167 ? 8.406 -20.719 15.461 1 40.03 167 ARG B CA 1
ATOM 2687 C C . ARG B 1 167 ? 9.727 -19.984 15.641 1 40.03 167 ARG B C 1
ATOM 2689 O O . ARG B 1 167 ? 10.344 -20.047 16.719 1 40.03 167 ARG B O 1
ATOM 2696 N N . LEU B 1 168 ? 10.156 -19.391 14.664 1 34.5 168 LEU B N 1
ATOM 2697 C CA . LEU B 1 168 ? 11.414 -18.672 14.805 1 34.5 168 LEU B CA 1
ATOM 2698 C C . LEU B 1 168 ? 11.211 -17.406 15.641 1 34.5 168 LEU B C 1
ATOM 2700 O O . LEU B 1 168 ? 12.164 -16.891 16.234 1 34.5 168 LEU B O 1
ATOM 2704 N N . PHE B 1 169 ? 10.078 -16.906 15.594 1 36.38 169 PHE B N 1
ATOM 2705 C CA . PHE B 1 169 ? 9.891 -15.656 16.328 1 36.38 169 PHE B CA 1
ATOM 2706 C C . PHE B 1 169 ? 9.344 -15.93 17.734 1 36.38 169 PHE B C 1
ATOM 2708 O O . PHE B 1 169 ? 9.352 -15.047 18.594 1 36.38 169 PHE B O 1
ATOM 2715 N N . ILE B 1 170 ? 8.789 -16.969 17.969 1 33.97 170 ILE B N 1
ATOM 2716 C CA . ILE B 1 170 ? 8.453 -17.328 19.344 1 33.97 170 ILE B CA 1
ATOM 2717 C C . ILE B 1 170 ? 9.641 -18.031 20 1 33.97 170 ILE B C 1
ATOM 2719 O O . ILE B 1 170 ? 10.258 -18.906 19.391 1 33.97 170 ILE B O 1
#

pLDDT: mean 73.33, std 23.45, range [25.45, 95.88]

InterPro domains:
  IPR000620 EamA domain [PF00892] (12-159)
  IPR030184 WAT1-related protein [PTHR31218] (84-161)
  IPR037185 Multidrug transporter EmrE superfamily [SSF103481] (44-158)

Solvent-accessible surface area (backbone atoms only — not comparable to full-atom values): 18191 Å² total; per-residue (Å²): 128,75,50,71,66,54,49,52,47,52,52,52,51,50,52,52,46,25,53,43,48,25,47,38,39,56,38,50,50,51,24,46,73,74,60,49,35,64,62,42,49,54,40,48,19,27,50,42,14,36,63,56,37,34,60,50,32,47,58,51,56,54,70,73,45,81,87,67,76,77,67,81,61,67,67,75,63,84,81,74,68,42,52,68,76,54,61,41,63,67,51,58,67,45,70,59,69,52,75,85,44,71,64,42,47,49,30,43,47,43,39,0,41,49,48,34,28,50,42,47,41,50,49,45,48,44,33,68,77,61,29,47,51,56,59,34,69,46,38,51,56,19,31,53,50,30,48,53,46,39,63,69,68,57,65,51,80,57,58,62,65,39,48,55,53,50,52,70,74,96,128,76,48,72,66,54,50,52,48,52,54,52,51,50,52,52,44,24,52,43,49,24,49,38,40,56,36,50,50,52,25,47,72,73,60,49,33,65,63,42,49,51,42,48,19,27,50,42,13,35,64,56,36,34,60,50,32,47,58,51,54,55,70,75,46,80,85,66,77,77,67,85,66,68,69,75,63,85,81,75,70,40,50,68,76,55,60,38,64,64,51,55,66,45,71,60,69,51,75,84,45,70,67,43,46,50,31,43,47,42,39,1,41,49,50,33,30,50,39,46,42,51,50,46,47,44,33,69,77,60,30,48,49,57,60,33,68,45,39,51,56,20,30,52,49,31,48,52,46,40,62,68,69,56,64,51,78,57,58,61,65,39,48,56,50,49,52,69,75,97

=== Feature glossary ===
The features interleaved in this record are:

— What the protein is —

Sequence gives the chain of amino acids in standard one-letter code (A=alanine, C=cysteine, …, Y=tyrosine), read N→C. It is the only feature that is directly encoded by the gene; all structural features are derived from the folded form of this sequence.

Database cross-references. InterPro integrates a dozen domain/family signature databases into unified entries with residue-range hits. GO terms attach function/process/location labels with evidence codes. CATH codes position the fold in a four-level structural taxonomy. Organism is the NCBI-taxonomy species name.

— Where its atoms are —

Atomic coordinates in PDBx/mmCIF format — the same representation the Protein Data Bank distributes. Each line of the _atom_site loop places one backbone atom in Cartesian space (units: ångströms, origin: arbitrary).

The six renders are orthographic views along the three Cartesian axes in both directions. Representation (cartoon, sticks, or surface) and color scheme (sequence-rainbow or by-chain) vary across proteins so the training set covers all the common visualization conventions.

— Local backbone conformation —

Eight-state secondary structure (DSSP): H is the canonical α-helix, G the tighter 3₁₀-helix, I the wider π-helix; E/B are β-structure, T and S are turns and bends, and '-' is everything else. DSSP derives these from the pattern of main-chain N–H···O=C hydrogen bonds, not from the sequence.

P-SEA three-state annotation labels each residue as helix, strand, or coil based purely on the geometry of the Cα trace. It serves as a fallback when the full backbone (and thus DSSP) is unavailable.

The φ/ψ torsion pair specifies the backbone conformation at each residue. φ rotates about the N–Cα bond, ψ about the Cα–C bond. Steric clashes forbid most of the (φ, ψ) plane — the allowed regions (α-helix basin, β-sheet basin, left-handed helix) are the Ramachandran-allowed regions.

— Global shape and packing —

The geometric summary reports three shape descriptors. Rg (radius of gyration) measures how spread out the Cα atoms are about their centre of mass; compact globular proteins have small Rg, elongated or unfolded ones large. Cα contacts (<8 Å, |i−j|>4) count long-range residue pairs in spatial proximity — high for tightly packed folds, near zero for rods or random coil. The bounding-box extents give the protein's footprint along x, y, z in Å.

Solvent-accessible surface area (SASA) is the area in Å² traced out by the centre of a 1.4 Å probe sphere (a water molecule) rolled over the protein's van der Waals surface (Shrake–Rupley / Lee–Richards construction). Buried residues have near-zero SASA; fully exposed residues can exceed 200 Å². The total SASA scales roughly with the number of surface residues.

The contact map is a binary N×N matrix image: pixel (i, j) is dark where Cα_i and Cα_j are within 8 Å and |i−j|>4. Because the |i−j|>4 filter removes local helical contacts, off-diagonal stripes parallel to the main diagonal indicate parallel β-sheets; stripes perpendicular to it indicate antiparallel β-sheets. The Ramachandran plot scatters every residue's (φ, ψ) pair against the sterically allowed regions. The PAE heatmap renders the predicted-aligned-error matrix.

— Structural neighborhood —

3Di is Foldseek's structural alphabet. Each residue is assigned one of twenty discrete states based on how its Cα sits relative to its spatial (not sequential) neighbors. Aligning 3Di strings finds structural homologs roughly as well as full 3D superposition, but orders of magnitude faster.

Nearest PDB neighbors are the top structural matches found by Foldseek when searching this structure against the entire Protein Data Bank. Each hit reports a TM-score (0 to 1; >0.5 almost always implies the same fold) and an E-value. These are *structural* homologs — they may share no detectable sequence similarity.

— Confidence and disorder —

For AlphaFold models, the B-factor field carries pLDDT — the model's own estimate of local accuracy on a 0–100 scale. Regions with pLDDT<50 should be treated as essentially unmodeled; they often correspond to intrinsically disordered segments.

Crystallographic B-factors measure how much each atom's electron density is smeared out, in Å². They rise in mobile loops and surface residues and fall in the buried interior. In AlphaFold models this column is repurposed to hold pLDDT instead.

Predicted aligned error is AlphaFold's pairwise confidence. Unlike pLDDT (per-residue), PAE is per-residue-pair and captures whether two parts of the structure are correctly placed relative to each other. Units are ångströms of expected positional error.